Protein AF-A0A8J4U888-F1 (afdb_monomer)

Foldseek 3Di:
DDFDDDPNDTADPVRVVVVVVVVVCVVVVVPDFAKDDKDKDPFADDPPVVVVDPLPPDDPPPDDDDPRWGKIWIWITGPVDIDIDIDTPDPDRPVNVCVLPVLDLLVVLVVCLVVCQVTPDPPDDRQDPVNSVVDDDDNCNPDKDKDFDLFQWDADVVVRDIDGDFFVVGIDIPDDLVCSVVLRVQLCPCVVVLCVQSVPPPDVVSNVVSRVVSSVSSVVSSVVCVVPVSVVSGPD

Secondary structure (DSSP, 8-state):
--EEEETTEEEEHHHHHHHHHHHHHHHTTTT--PBPPPEEEEEE----GGGT--GGG----TTS------EEEEEEEBSS-EEEEEEES-TT-HHHHHHHHH--HHHHHHHHHHHHHHH--TTSPPPPHHHHHH----S-TT---EEE-S--EEEEGGGTEEEE--GGGTEEESS--S-HHHHHHHHHTTHHHHHHHHHT-SSHHHHHHHHHHHHHHHHHHHHHIIIIIHHHHHH-

Organism: Clarias magur (NCBI:txid1594786)

Sequence (236 aa):
MEGCWHNEHFFTRIGVFQEYLLSVLEQKKHKVDVPTPEIRAHSLYFDLSAYGIDAVKEPRSSSQTSFKPGFHLKIYGTFRHRYMALACTSVDSKMLRFLRHTANSSIMKNIFHQSFNAYKTDIEPRVSELTLHSMQCSRRLFEIMLSHRRISAAYIEGDNVAVTVEGEAARMLNFDTGCGVNLGMRGLESLGQFIYKTATAQDQNDVFEALSAKIQHSRQVAETFRQTGLAASMFE

Solvent-accessible surface area (backbone atoms only — not comparable to full-atom values): 14449 Å² total; per-residue (Å²): 136,74,61,51,79,55,94,98,39,82,31,37,68,65,49,50,51,50,52,51,50,50,53,55,46,58,78,33,61,93,73,60,73,52,74,46,83,71,44,78,50,70,61,44,80,81,91,40,51,95,76,75,43,73,80,84,74,68,80,81,68,97,80,64,86,82,74,72,86,31,30,23,39,38,38,36,47,25,84,84,48,77,47,77,49,77,46,66,86,60,90,75,40,70,66,52,54,44,63,68,69,61,72,50,57,65,60,57,43,50,53,47,54,54,52,46,62,72,67,55,59,90,89,53,78,74,81,48,76,75,55,53,72,73,57,84,70,77,89,61,83,86,67,89,47,80,48,63,52,84,71,35,45,53,74,42,75,96,75,74,43,78,47,74,54,58,29,67,83,25,39,44,56,82,60,89,79,86,45,62,64,59,59,20,54,60,50,50,70,55,45,66,59,32,53,49,38,46,74,67,38,90,51,70,65,43,36,50,50,26,38,49,53,51,27,51,49,47,45,47,52,53,52,48,35,72,74,44,46,60,55,50,76,58,76,109

Mean predicted aligned error: 11.07 Å

Radius of gyration: 23.32 Å; Cα contacts (8 Å, |Δi|>4): 236; chains: 1; bounding box: 63×55×64 Å

Nearest PDB structures (foldseek):
  3j6n-assembly1_K  TM=5.925E-01  e=4.782E+00  Homo sapiens
  4ntq-assembly1_B  TM=3.087E-01  e=8.577E+00  Enterobacter cloacae subsp. cloacae ATCC 13047
  9eez-assembly1_A  TM=3.226E-01  e=8.577E+00  Homo sapiens
  3dep-assembly1_A  TM=1.735E-01  e=8.577E+00  Arabidopsis thaliana

pLDDT: mean 81.14, std 13.51, range [39.97, 97.94]

Structure (mmCIF, N/CA/C/O backbone):
data_AF-A0A8J4U888-F1
#
_entry.id   AF-A0A8J4U888-F1
#
loop_
_atom_site.group_PDB
_atom_site.id
_atom_site.type_symbol
_atom_site.label_atom_id
_atom_site.label_alt_id
_atom_site.label_comp_id
_atom_site.label_asym_id
_atom_site.label_entity_id
_atom_site.label_seq_id
_atom_site.pdbx_PDB_ins_code
_atom_site.Cartn_x
_atom_site.Cartn_y
_atom_site.Cartn_z
_atom_site.occupancy
_atom_site.B_iso_or_equiv
_atom_site.auth_seq_id
_atom_site.auth_comp_id
_atom_site.auth_asym_id
_atom_site.auth_atom_id
_atom_site.pdbx_PDB_model_num
ATOM 1 N N . MET A 1 1 ? -5.333 -27.235 18.587 1.00 50.94 1 MET A N 1
ATOM 2 C CA . MET A 1 1 ? -5.608 -26.398 17.399 1.00 50.94 1 MET A CA 1
ATOM 3 C C . MET A 1 1 ? -7.106 -26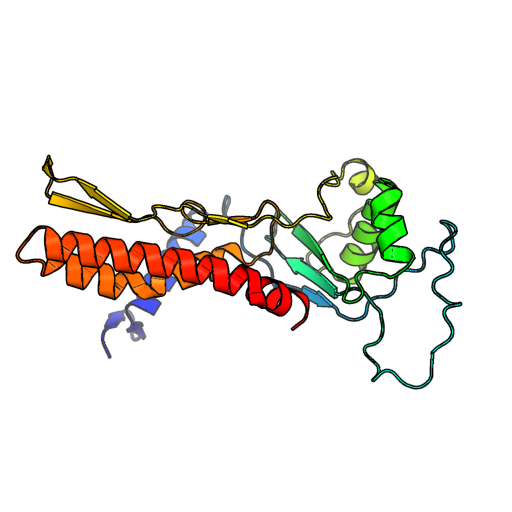.171 17.329 1.00 50.94 1 MET A C 1
ATOM 5 O O . MET A 1 1 ? -7.835 -27.147 17.432 1.00 50.94 1 MET A O 1
ATOM 9 N N . GLU A 1 2 ? -7.566 -24.924 17.219 1.00 66.38 2 GLU A N 1
ATOM 10 C CA . GLU A 1 2 ? -8.994 -24.618 17.040 1.00 66.38 2 GLU A CA 1
ATOM 11 C C . GLU A 1 2 ? -9.358 -24.668 15.549 1.00 66.38 2 GLU A C 1
ATOM 13 O O . GLU A 1 2 ? -8.720 -24.005 14.726 1.00 66.38 2 GLU A O 1
ATOM 18 N N . GLY A 1 3 ? -10.374 -25.453 15.198 1.00 76.88 3 GLY A N 1
ATOM 19 C CA . GLY A 1 3 ? -10.794 -25.658 13.815 1.00 76.88 3 GLY A CA 1
ATOM 20 C C . GLY A 1 3 ? -12.013 -26.569 13.701 1.00 76.88 3 GLY A C 1
ATOM 21 O O . GLY A 1 3 ? -12.487 -27.099 14.707 1.00 76.88 3 GLY A O 1
ATOM 22 N N . CYS A 1 4 ? -12.523 -26.743 12.485 1.00 80.88 4 CYS A N 1
ATOM 23 C CA . CYS A 1 4 ? -13.616 -27.660 12.173 1.00 80.88 4 CYS A CA 1
ATOM 24 C C . CYS A 1 4 ? -13.188 -28.680 11.112 1.00 80.88 4 CYS A C 1
ATOM 26 O O . CYS A 1 4 ? -12.335 -28.406 10.272 1.00 80.88 4 CYS A O 1
ATOM 28 N N . TRP A 1 5 ? -13.783 -29.869 11.164 1.00 86.81 5 TRP A N 1
ATOM 29 C CA . TRP A 1 5 ? -13.600 -30.897 10.144 1.00 86.81 5 TRP A CA 1
ATOM 30 C C . TRP A 1 5 ? -14.702 -30.789 9.092 1.00 86.81 5 TRP A C 1
ATOM 32 O O . TRP A 1 5 ? -15.880 -30.683 9.439 1.00 86.81 5 TRP A O 1
ATOM 42 N N . HIS A 1 6 ? -14.328 -30.840 7.817 1.00 81.12 6 HIS A N 1
ATOM 43 C CA . HIS A 1 6 ? -15.266 -30.931 6.702 1.00 81.12 6 HIS A CA 1
ATOM 44 C C . HIS A 1 6 ? -14.625 -31.713 5.548 1.00 81.12 6 HIS A C 1
ATOM 46 O O . HIS A 1 6 ? -13.470 -31.467 5.215 1.00 81.12 6 HIS A O 1
ATOM 52 N N . ASN A 1 7 ? -15.351 -32.664 4.949 1.00 82.19 7 ASN A N 1
ATOM 53 C CA . ASN A 1 7 ? -14.874 -33.505 3.839 1.00 82.19 7 ASN A CA 1
ATOM 54 C C . ASN A 1 7 ? -13.460 -34.083 4.050 1.00 82.19 7 ASN A C 1
ATOM 56 O O . ASN A 1 7 ? -12.604 -33.899 3.193 1.00 82.19 7 ASN A O 1
ATOM 60 N N . GLU A 1 8 ? -13.192 -34.735 5.187 1.00 87.06 8 GLU A N 1
ATOM 61 C CA . GLU A 1 8 ? -11.872 -35.318 5.525 1.00 87.06 8 GLU A CA 1
ATOM 62 C C . GLU A 1 8 ? -10.718 -34.301 5.699 1.00 87.06 8 GLU A C 1
ATOM 64 O O . GLU A 1 8 ? -9.567 -34.693 5.879 1.00 87.06 8 GLU A O 1
ATOM 69 N N . HIS A 1 9 ? -10.997 -32.992 5.703 1.00 74.75 9 HIS A N 1
ATOM 70 C CA . HIS A 1 9 ? -9.996 -31.942 5.915 1.00 74.75 9 HIS A CA 1
ATOM 71 C C . HIS A 1 9 ? -10.249 -31.196 7.233 1.00 74.75 9 HIS A C 1
ATOM 73 O O . HIS A 1 9 ? -11.392 -30.894 7.590 1.00 74.75 9 HIS A O 1
ATOM 79 N N . PHE A 1 10 ? -9.173 -30.874 7.957 1.00 76.56 10 PHE A N 1
ATOM 80 C CA . PHE A 1 10 ? -9.220 -30.038 9.157 1.00 76.56 10 PHE A CA 1
ATOM 81 C C . PHE A 1 10 ? -8.955 -28.575 8.793 1.00 76.56 10 PHE A C 1
ATOM 83 O O . PHE A 1 10 ? -7.839 -28.205 8.426 1.00 76.56 10 PHE A O 1
ATOM 90 N N . PHE A 1 11 ? -9.969 -27.728 8.933 1.00 73.38 11 PHE A N 1
ATOM 91 C CA . PHE A 1 11 ? -9.876 -26.301 8.664 1.00 73.38 11 PHE A CA 1
ATOM 92 C C . PHE A 1 11 ? -9.649 -25.530 9.957 1.00 73.38 11 PHE A C 1
ATOM 94 O O . PHE A 1 11 ? -10.457 -25.568 10.883 1.00 73.38 11 PHE A O 1
ATOM 101 N N . THR A 1 12 ? -8.566 -24.761 10.009 1.00 84.81 12 THR A N 1
ATOM 102 C CA . THR A 1 12 ? -8.402 -23.737 11.047 1.00 84.81 12 THR A CA 1
ATOM 103 C C . THR A 1 12 ? -9.366 -22.580 10.787 1.00 84.81 12 THR A C 1
ATOM 105 O O . THR A 1 12 ? -9.861 -22.416 9.672 1.00 84.81 12 THR A O 1
ATOM 108 N N . ARG A 1 13 ? -9.600 -21.709 11.778 1.00 75.25 13 ARG A N 1
ATOM 109 C CA . ARG A 1 13 ? -10.393 -20.479 11.560 1.00 75.25 13 ARG A CA 1
ATOM 110 C C . ARG A 1 13 ? -9.884 -19.644 10.371 1.00 75.25 13 ARG A C 1
ATOM 112 O O . ARG A 1 13 ? -10.690 -19.082 9.638 1.00 75.25 13 ARG A O 1
ATOM 119 N N . ILE A 1 14 ? -8.564 -19.608 10.156 1.00 73.88 14 ILE A N 1
ATOM 120 C CA . ILE A 1 14 ? -7.944 -18.966 8.984 1.00 73.88 14 ILE A CA 1
ATOM 121 C C . ILE A 1 14 ? -8.296 -19.713 7.696 1.00 73.88 14 ILE A C 1
ATOM 123 O O . ILE A 1 14 ? -8.681 -19.068 6.727 1.00 73.88 14 ILE A O 1
ATOM 127 N N . GLY A 1 15 ? -8.220 -21.047 7.695 1.00 71.81 15 GLY A N 1
ATOM 128 C CA . GLY A 1 15 ? -8.587 -21.866 6.538 1.00 71.81 15 GLY A CA 1
ATOM 129 C C . GLY A 1 15 ? -10.046 -21.671 6.123 1.00 71.81 15 GLY A C 1
ATOM 130 O O . GLY A 1 15 ? -10.319 -21.439 4.953 1.00 71.81 15 GLY A O 1
ATOM 131 N N . VAL A 1 16 ? -10.979 -21.648 7.083 1.00 76.75 16 VAL A N 1
ATOM 132 C CA . VAL A 1 16 ? -12.404 -21.377 6.806 1.00 76.75 16 VAL A CA 1
ATOM 133 C C . VAL A 1 16 ? -12.605 -19.980 6.211 1.00 76.75 16 VAL A C 1
ATOM 135 O O . VAL A 1 16 ? -13.370 -19.813 5.265 1.00 76.75 16 VAL A O 1
ATOM 138 N N . PHE A 1 17 ? -11.910 -18.966 6.735 1.00 74.06 17 PHE A N 1
ATOM 139 C CA . PHE A 1 17 ? -11.988 -17.605 6.202 1.00 74.06 17 PHE A CA 1
ATOM 140 C C . PHE A 1 17 ? -11.394 -17.494 4.790 1.00 74.06 17 PHE A C 1
ATOM 142 O O . PHE A 1 17 ? -11.961 -16.801 3.947 1.00 74.06 17 PHE A O 1
ATOM 149 N N . GLN A 1 18 ? -10.285 -18.191 4.517 1.00 72.19 18 GLN A N 1
ATOM 150 C CA . GLN A 1 18 ? -9.672 -18.260 3.189 1.00 72.19 18 GLN A CA 1
ATOM 151 C C . GLN A 1 18 ? -10.595 -18.945 2.179 1.00 72.19 18 GLN A C 1
ATOM 153 O O . GLN A 1 18 ? -10.832 -18.378 1.118 1.00 72.19 18 GLN A O 1
ATOM 158 N N . GLU A 1 19 ? -11.180 -20.092 2.524 1.00 75.38 19 GLU A N 1
ATOM 159 C CA . GLU A 1 19 ? -12.158 -20.795 1.680 1.00 75.38 19 GLU A CA 1
ATOM 160 C C . GLU A 1 19 ? -13.407 -19.950 1.424 1.00 75.38 19 GLU A C 1
ATOM 162 O O . GLU A 1 19 ? -13.879 -19.841 0.293 1.00 75.38 19 GLU A O 1
ATOM 167 N N . TYR A 1 20 ? -13.916 -19.266 2.451 1.00 76.44 20 TYR A N 1
ATOM 168 C CA . TYR A 1 20 ? -15.027 -18.337 2.281 1.00 76.44 20 TYR A CA 1
ATOM 169 C C . TYR A 1 20 ? -14.663 -17.196 1.320 1.00 76.44 20 TYR A C 1
ATOM 171 O O . TYR A 1 20 ? -15.414 -16.925 0.382 1.00 76.44 20 TYR A O 1
ATOM 179 N N . LEU A 1 21 ? -13.494 -16.569 1.489 1.00 71.12 21 LEU A N 1
ATOM 180 C CA . LEU A 1 21 ? -12.988 -15.552 0.564 1.00 71.12 21 LEU A CA 1
ATOM 181 C C . LEU A 1 21 ? -12.890 -16.094 -0.862 1.00 71.12 21 LEU A C 1
ATOM 183 O O . LEU A 1 21 ? -13.403 -15.454 -1.777 1.00 71.12 21 LEU A O 1
ATOM 187 N N . LEU A 1 22 ? -12.297 -17.273 -1.051 1.00 72.31 22 LEU A N 1
ATOM 188 C CA . LEU A 1 22 ? -12.193 -17.925 -2.356 1.00 72.31 22 LEU A CA 1
ATOM 189 C C . LEU A 1 22 ? -13.579 -18.160 -2.960 1.00 72.31 22 LEU A C 1
ATOM 191 O O . LEU A 1 22 ? -13.809 -17.739 -4.089 1.00 72.31 22 LEU A O 1
ATOM 195 N N . SER A 1 23 ? -14.536 -18.693 -2.199 1.00 76.19 23 SER A N 1
ATOM 196 C CA . SER A 1 23 ? -15.908 -18.924 -2.670 1.00 76.19 23 SER A CA 1
ATOM 197 C C . SER A 1 23 ? -16.617 -17.631 -3.100 1.00 76.19 23 SER A C 1
ATOM 199 O O . SER A 1 23 ? -17.288 -17.594 -4.133 1.00 76.19 23 SER A O 1
ATOM 201 N N . VAL A 1 24 ? -16.410 -16.527 -2.372 1.00 74.62 24 VAL A N 1
ATOM 202 C CA . VAL A 1 24 ? -16.944 -15.204 -2.729 1.00 74.62 24 VAL A CA 1
ATOM 203 C C . VAL A 1 24 ? -16.272 -14.667 -3.993 1.00 74.62 24 VAL A C 1
ATOM 205 O O . VAL A 1 24 ? -16.939 -14.061 -4.837 1.00 74.62 24 VAL A O 1
ATOM 208 N N . LEU A 1 25 ? -14.963 -14.875 -4.148 1.00 67.38 25 LEU A N 1
ATOM 209 C CA . LEU A 1 25 ? -14.225 -14.478 -5.349 1.00 67.38 25 LEU A CA 1
ATOM 210 C C . LEU A 1 25 ? -14.670 -15.306 -6.564 1.00 67.38 25 LEU A C 1
ATOM 212 O O . LEU A 1 25 ? -14.834 -14.746 -7.648 1.00 67.38 25 LEU A O 1
ATOM 216 N N . GLU A 1 26 ? -14.948 -16.599 -6.382 1.00 69.81 26 GLU A N 1
ATOM 217 C CA . GLU A 1 26 ? -15.480 -17.484 -7.419 1.00 69.81 26 GLU A CA 1
ATOM 218 C C . GLU A 1 26 ? -16.881 -17.080 -7.870 1.00 69.81 26 GLU A C 1
ATOM 220 O O . GLU A 1 26 ? -17.120 -16.947 -9.070 1.00 69.81 26 GLU A O 1
ATOM 225 N N . GLN A 1 27 ? -17.783 -16.787 -6.931 1.00 73.19 27 GLN A N 1
ATOM 226 C CA . GLN A 1 27 ? -19.116 -16.253 -7.238 1.00 73.19 27 GLN A CA 1
ATOM 227 C C . GLN A 1 27 ? -19.044 -14.914 -7.983 1.00 73.19 27 GLN A C 1
ATOM 229 O O . GLN A 1 27 ? -19.932 -14.573 -8.765 1.00 73.19 27 GLN A O 1
ATOM 234 N N . LYS A 1 28 ? -17.968 -14.149 -7.772 1.00 68.75 28 LYS A N 1
ATOM 235 C CA . LYS A 1 28 ? -17.732 -12.855 -8.415 1.00 68.75 28 LYS A CA 1
ATOM 236 C C . LYS A 1 28 ? -16.764 -12.924 -9.606 1.00 68.75 28 LYS A C 1
ATOM 238 O O . LYS A 1 28 ? -16.403 -11.856 -10.097 1.00 68.75 28 LYS A O 1
ATOM 243 N N . LYS A 1 29 ? -16.390 -14.107 -10.126 1.00 55.53 29 LYS A N 1
ATOM 244 C CA . LYS A 1 29 ? -15.344 -14.336 -11.162 1.00 55.53 29 LYS A CA 1
ATOM 245 C C . LYS A 1 29 ? -15.357 -13.386 -12.375 1.00 55.53 29 LYS A C 1
ATOM 247 O O . LYS A 1 29 ? -14.306 -13.134 -12.948 1.00 55.53 29 LYS A O 1
ATOM 252 N N . HIS A 1 30 ? -16.495 -12.796 -12.748 1.00 53.50 30 HIS A N 1
ATOM 253 C CA . HIS A 1 30 ? -16.567 -11.805 -13.836 1.00 53.50 30 HIS A CA 1
ATOM 254 C C . HIS A 1 30 ? -16.247 -10.351 -13.434 1.00 53.50 30 HIS A C 1
ATOM 256 O O . HIS A 1 30 ? -16.055 -9.495 -14.298 1.00 53.50 30 HIS A O 1
ATOM 262 N N . LYS A 1 31 ? -16.178 -10.034 -12.140 1.00 54.91 31 LYS A N 1
ATOM 263 C CA . LYS A 1 31 ? -15.974 -8.672 -11.616 1.00 54.91 31 LYS A CA 1
ATOM 264 C C . LYS A 1 31 ? -14.728 -8.513 -10.750 1.00 54.91 31 LYS A C 1
ATOM 266 O O . LYS A 1 31 ? -14.333 -7.373 -10.537 1.00 54.91 31 LYS A O 1
ATOM 271 N N . VAL A 1 32 ? -14.115 -9.597 -10.278 1.00 60.78 32 VAL A N 1
ATOM 272 C CA . VAL A 1 32 ? -12.975 -9.520 -9.357 1.00 60.78 32 VAL A CA 1
ATOM 273 C C . VAL A 1 32 ? -11.689 -9.224 -10.111 1.00 60.78 32 VAL A C 1
ATOM 275 O O . VAL A 1 32 ? -11.269 -9.980 -10.984 1.00 60.78 32 VAL A O 1
ATOM 278 N N . ASP A 1 33 ? -11.036 -8.144 -9.712 1.00 68.50 33 ASP A N 1
ATOM 279 C CA . ASP A 1 33 ? -9.665 -7.861 -10.091 1.00 68.50 33 ASP A CA 1
ATOM 280 C C . ASP A 1 33 ? -8.732 -8.779 -9.293 1.00 68.50 33 ASP A C 1
ATOM 282 O O . ASP A 1 33 ? -8.398 -8.510 -8.140 1.00 68.50 33 ASP A O 1
ATOM 286 N N . VAL A 1 34 ? -8.358 -9.913 -9.890 1.00 71.25 34 VAL A N 1
ATOM 287 C CA . VAL A 1 34 ? -7.448 -10.878 -9.259 1.00 71.25 34 VAL A CA 1
ATOM 288 C C . VAL A 1 34 ? -6.030 -10.295 -9.258 1.00 71.25 34 VAL A C 1
ATOM 290 O O . VAL A 1 34 ? -5.553 -9.894 -10.329 1.00 71.25 34 VAL A O 1
ATOM 293 N N . PRO A 1 35 ? -5.354 -10.230 -8.093 1.00 78.50 35 PRO A N 1
ATOM 294 C CA . PRO A 1 35 ? -3.969 -9.793 -8.011 1.00 78.50 35 PRO A CA 1
ATOM 295 C C . PRO A 1 35 ? -3.054 -10.651 -8.882 1.00 78.50 35 PRO A C 1
ATOM 297 O O . PRO A 1 35 ? -3.201 -11.867 -8.977 1.00 78.50 35 PRO A O 1
ATOM 300 N N . THR A 1 36 ? -2.086 -9.997 -9.503 1.00 80.88 36 THR A N 1
ATOM 301 C CA . THR A 1 36 ? -1.042 -10.639 -10.306 1.00 80.88 36 THR A CA 1
ATOM 302 C C . THR A 1 36 ? 0.236 -10.754 -9.483 1.00 80.88 36 THR A C 1
ATOM 304 O O . THR A 1 36 ? 0.447 -9.921 -8.596 1.00 80.88 36 THR A O 1
ATOM 307 N N . PRO A 1 37 ? 1.104 -11.746 -9.761 1.00 83.75 37 PRO A N 1
ATOM 308 C CA . PRO A 1 37 ? 2.416 -11.810 -9.139 1.00 83.75 37 PRO A CA 1
ATOM 309 C C . PRO A 1 37 ? 3.159 -10.482 -9.290 1.00 83.75 37 PRO A C 1
ATOM 311 O O . PRO A 1 37 ? 3.201 -9.874 -10.367 1.00 83.75 37 PRO A O 1
ATOM 314 N N . GLU A 1 38 ? 3.710 -10.024 -8.174 1.00 88.50 38 GLU A N 1
ATOM 315 C CA . GLU A 1 38 ? 4.549 -8.839 -8.133 1.00 88.50 38 GLU A CA 1
ATOM 316 C C . GLU A 1 38 ? 5.900 -9.136 -8.788 1.00 88.50 38 GLU A C 1
ATOM 318 O O . GLU A 1 38 ? 6.481 -10.201 -8.583 1.00 88.50 38 GLU A O 1
ATOM 323 N N . ILE A 1 39 ? 6.403 -8.183 -9.570 1.00 90.00 39 ILE A N 1
ATOM 324 C CA . ILE A 1 39 ? 7.682 -8.294 -10.271 1.00 90.00 39 ILE A CA 1
ATOM 325 C C . ILE A 1 39 ? 8.597 -7.187 -9.773 1.00 90.00 39 ILE A C 1
ATOM 327 O O . ILE A 1 39 ? 8.231 -6.009 -9.811 1.00 90.00 39 ILE A O 1
ATOM 331 N N . ARG A 1 40 ? 9.796 -7.565 -9.326 1.00 90.56 40 ARG A N 1
ATOM 332 C CA . ARG A 1 40 ? 10.843 -6.636 -8.899 1.00 90.56 40 ARG A CA 1
ATOM 333 C C . ARG A 1 40 ? 12.068 -6.785 -9.782 1.00 90.56 40 ARG A C 1
ATOM 335 O O . ARG A 1 40 ? 12.488 -7.898 -10.088 1.00 90.56 40 ARG A O 1
ATOM 342 N N . ALA A 1 41 ? 12.645 -5.657 -10.167 1.00 89.62 41 ALA A N 1
ATOM 343 C CA . ALA A 1 41 ? 13.941 -5.614 -10.824 1.00 89.62 41 ALA A CA 1
ATOM 344 C C . ALA A 1 41 ? 14.777 -4.487 -10.219 1.00 89.62 41 ALA A C 1
ATOM 346 O O . ALA A 1 41 ? 14.277 -3.392 -9.962 1.00 89.62 41 ALA A O 1
ATOM 347 N N . HIS A 1 42 ? 16.057 -4.748 -9.983 1.00 88.00 42 HIS A N 1
ATOM 348 C CA . HIS A 1 42 ? 16.944 -3.822 -9.287 1.00 88.00 42 HIS A CA 1
ATOM 349 C C . HIS A 1 42 ? 18.129 -3.435 -10.162 1.00 88.00 42 HIS A C 1
ATOM 351 O O . HIS A 1 42 ? 18.495 -4.152 -11.093 1.00 88.00 42 HIS A O 1
ATOM 357 N N . SER A 1 43 ? 18.726 -2.284 -9.850 1.00 82.50 43 SER A N 1
ATOM 358 C CA . SER A 1 43 ? 19.887 -1.750 -10.569 1.00 82.50 43 SER A CA 1
ATOM 359 C C . SER A 1 43 ? 19.652 -1.570 -12.079 1.00 82.50 43 SER A C 1
ATOM 361 O O . SER A 1 43 ? 20.566 -1.773 -12.879 1.00 82.50 43 SER A O 1
ATOM 363 N N . LEU A 1 44 ? 18.441 -1.163 -12.475 1.00 83.56 44 LEU A N 1
ATOM 364 C CA . LEU A 1 44 ? 18.120 -0.853 -13.868 1.00 83.56 44 LEU A CA 1
ATOM 365 C C . LEU A 1 44 ? 18.800 0.437 -14.320 1.00 83.56 44 LEU A C 1
ATOM 367 O O . LEU A 1 44 ? 18.838 1.424 -13.584 1.00 83.56 44 LEU A O 1
ATOM 371 N N . TYR A 1 45 ? 19.277 0.445 -15.561 1.00 80.19 45 TYR A N 1
ATOM 372 C CA . TYR A 1 45 ? 19.890 1.611 -16.181 1.00 80.19 45 TYR A CA 1
ATOM 373 C C . TYR A 1 45 ? 19.082 2.023 -17.409 1.00 80.19 45 TYR A C 1
ATOM 375 O O . TYR A 1 45 ? 18.822 1.196 -18.282 1.00 80.19 45 TYR A O 1
ATOM 383 N N . PHE A 1 46 ? 18.686 3.294 -17.475 1.00 77.62 46 PHE A N 1
ATOM 384 C CA . PHE A 1 46 ? 18.010 3.853 -18.643 1.00 77.62 46 PHE A CA 1
ATOM 385 C C . PHE A 1 46 ? 18.985 4.751 -19.393 1.00 77.62 46 PHE A C 1
ATOM 387 O O . PHE A 1 46 ? 19.474 5.736 -18.839 1.00 77.62 46 PHE A O 1
ATOM 394 N N . ASP A 1 47 ? 19.259 4.411 -20.651 1.00 76.88 47 ASP A N 1
ATOM 395 C CA . ASP A 1 47 ? 20.000 5.295 -21.541 1.00 76.88 47 ASP A CA 1
ATOM 396 C C . ASP A 1 47 ? 19.089 6.448 -21.977 1.00 76.88 47 ASP A C 1
ATOM 398 O O . ASP A 1 47 ? 18.097 6.259 -22.681 1.00 76.88 47 ASP A O 1
ATOM 402 N N . LEU A 1 48 ? 19.418 7.647 -21.503 1.00 75.69 48 LEU A N 1
ATOM 403 C CA . LEU A 1 48 ? 18.714 8.888 -21.810 1.00 75.69 48 LEU A CA 1
ATOM 404 C C . LEU A 1 48 ? 19.626 9.875 -22.558 1.00 75.69 48 LEU A C 1
ATOM 406 O O . LEU A 1 48 ? 19.337 11.074 -22.595 1.00 75.69 48 LEU A O 1
ATOM 410 N N . SER A 1 49 ? 20.711 9.389 -23.170 1.00 78.94 49 SER A N 1
ATOM 411 C CA . SER A 1 49 ? 21.643 10.199 -23.970 1.00 78.94 49 SER A CA 1
ATOM 412 C C . SER A 1 49 ? 20.936 10.934 -25.114 1.00 78.94 49 SER A C 1
ATOM 414 O O . SER A 1 49 ? 21.218 12.105 -25.363 1.00 78.94 49 SER A O 1
ATOM 416 N N . ALA A 1 50 ? 19.915 10.313 -25.716 1.00 75.44 50 ALA A N 1
ATOM 417 C CA . ALA A 1 50 ? 19.044 10.929 -26.722 1.00 75.44 50 ALA A CA 1
ATOM 418 C C . ALA A 1 50 ? 18.285 12.177 -26.218 1.00 75.44 50 ALA A C 1
ATOM 420 O O . ALA A 1 50 ? 17.804 12.976 -27.019 1.00 75.44 50 ALA A O 1
ATOM 421 N N . TYR A 1 51 ? 18.191 12.364 -24.899 1.00 74.31 51 TYR A N 1
ATOM 422 C CA . TYR A 1 51 ? 17.592 13.533 -24.248 1.00 74.31 51 TYR A CA 1
ATOM 423 C C . TYR A 1 51 ? 18.644 14.499 -23.676 1.00 74.31 51 TYR A C 1
ATOM 425 O O . TYR A 1 51 ? 18.300 15.393 -22.902 1.00 74.31 51 TYR A O 1
ATOM 433 N N . GLY A 1 52 ? 19.921 14.323 -24.034 1.00 72.12 52 GLY A N 1
ATOM 434 C CA . GLY A 1 52 ? 21.038 15.144 -23.563 1.00 72.12 52 GLY A CA 1
ATOM 435 C C . GLY A 1 52 ? 21.561 14.768 -22.173 1.00 72.12 52 GLY A C 1
ATOM 436 O O . GLY A 1 52 ? 22.275 15.562 -21.561 1.00 72.12 52 GLY A O 1
ATOM 437 N N . ILE A 1 53 ? 21.213 13.583 -21.651 1.00 71.31 53 ILE A N 1
ATOM 438 C CA . ILE A 1 53 ? 21.685 13.099 -20.347 1.00 71.31 53 ILE A CA 1
ATOM 439 C C . ILE A 1 53 ? 22.799 12.062 -20.541 1.00 71.31 53 ILE A C 1
ATOM 441 O O . ILE A 1 53 ? 22.545 10.865 -20.660 1.00 71.31 53 ILE A O 1
ATOM 445 N N . ASP A 1 54 ? 24.051 12.513 -20.493 1.00 64.56 54 ASP A N 1
ATOM 446 C CA . ASP A 1 54 ? 25.225 11.631 -20.489 1.00 64.56 54 ASP A CA 1
ATOM 447 C C . ASP A 1 54 ? 25.477 11.076 -19.073 1.00 64.56 54 ASP A C 1
ATOM 449 O O . ASP A 1 54 ? 26.284 11.607 -18.305 1.00 64.56 54 ASP A O 1
ATOM 453 N N . ALA A 1 55 ? 24.798 9.990 -18.702 1.00 56.34 55 ALA A N 1
ATOM 454 C CA . ALA A 1 55 ? 24.986 9.330 -17.402 1.00 56.34 55 ALA A CA 1
ATOM 455 C C . ALA A 1 55 ? 26.278 8.475 -17.315 1.00 56.34 55 ALA A C 1
ATOM 457 O O . ALA A 1 55 ? 26.636 7.990 -16.242 1.00 56.34 55 ALA A O 1
ATOM 458 N N . VAL A 1 56 ? 27.004 8.310 -18.429 1.00 51.84 56 VAL A N 1
ATOM 459 C CA . VAL A 1 56 ? 28.200 7.449 -18.554 1.00 51.84 56 VAL A CA 1
ATOM 460 C C . VAL A 1 56 ? 29.508 8.166 -18.153 1.00 51.84 56 VAL A C 1
ATOM 462 O O . VAL A 1 56 ? 30.537 7.520 -17.976 1.00 51.84 56 VAL A O 1
ATOM 465 N N . LYS A 1 57 ? 29.494 9.493 -17.952 1.00 49.12 57 LYS A N 1
ATOM 466 C CA . LYS A 1 57 ? 30.699 10.310 -17.676 1.00 49.12 57 LYS A CA 1
ATOM 467 C C . LYS A 1 57 ? 30.847 10.775 -16.219 1.00 49.12 57 LYS A C 1
ATOM 469 O O . LYS A 1 57 ? 31.503 11.787 -15.977 1.00 49.12 57 LYS A O 1
ATOM 474 N N . GLU A 1 58 ? 30.247 10.106 -15.236 1.00 50.28 58 GLU A N 1
ATOM 475 C CA . GLU A 1 58 ? 30.598 10.398 -13.837 1.00 50.28 58 GLU A CA 1
ATOM 476 C C . GLU A 1 58 ? 31.854 9.601 -13.441 1.00 50.28 58 GLU A C 1
ATOM 478 O O . GLU A 1 58 ? 31.839 8.367 -13.497 1.00 50.28 58 GLU A O 1
ATOM 483 N N . PRO A 1 59 ? 32.973 10.271 -13.092 1.00 42.81 59 PRO A N 1
ATOM 484 C CA . PRO A 1 59 ? 34.186 9.578 -12.692 1.00 42.81 59 PRO A CA 1
ATOM 485 C C . PRO A 1 59 ? 33.912 8.847 -11.380 1.00 42.81 59 PRO A C 1
ATOM 487 O O . PRO A 1 59 ? 33.518 9.452 -10.384 1.00 42.81 59 PRO A O 1
ATOM 490 N N . ARG A 1 60 ? 34.126 7.529 -11.386 1.00 48.78 60 ARG A N 1
ATOM 491 C CA . ARG A 1 60 ? 34.124 6.704 -10.177 1.00 48.78 60 ARG A CA 1
ATOM 492 C C . ARG A 1 60 ? 35.213 7.234 -9.244 1.00 48.78 60 ARG A C 1
ATOM 494 O O . ARG A 1 60 ? 36.390 6.959 -9.468 1.00 48.78 60 ARG A O 1
ATOM 501 N N . SER A 1 61 ? 34.844 7.998 -8.220 1.00 42.97 61 SER A N 1
ATOM 502 C CA . SER A 1 61 ? 35.751 8.242 -7.104 1.00 42.97 61 SER A CA 1
ATOM 503 C C . SER A 1 61 ? 35.949 6.914 -6.371 1.00 42.97 61 SER A C 1
ATOM 505 O O . SER A 1 61 ? 35.008 6.186 -6.057 1.00 42.97 61 SER A O 1
ATOM 507 N N . SER A 1 62 ? 37.207 6.547 -6.180 1.00 44.75 62 SER A N 1
ATOM 508 C CA . SER A 1 62 ? 37.686 5.223 -5.781 1.00 44.75 62 SER A CA 1
ATOM 509 C C . SER A 1 62 ? 37.476 4.878 -4.297 1.00 44.75 62 SER A C 1
ATOM 511 O O . SER A 1 62 ? 38.238 4.090 -3.744 1.00 44.75 62 SER A O 1
ATOM 513 N N . SER A 1 63 ? 36.466 5.442 -3.628 1.00 45.88 63 SER A N 1
ATOM 514 C CA . SER A 1 63 ? 36.299 5.287 -2.173 1.00 45.88 63 SER A CA 1
ATOM 515 C C . SER A 1 63 ? 34.869 5.073 -1.668 1.00 45.88 63 SER A C 1
ATOM 517 O O . SER A 1 63 ? 34.663 5.070 -0.457 1.00 45.88 63 SER A O 1
ATOM 519 N N . GLN A 1 64 ? 33.882 4.831 -2.535 1.00 47.44 64 GLN A N 1
ATOM 520 C CA . GLN A 1 64 ? 32.534 4.456 -2.088 1.00 47.44 64 GLN A CA 1
ATOM 521 C C . GLN A 1 64 ? 32.242 2.986 -2.396 1.00 47.44 64 GLN A C 1
ATOM 523 O O . GLN A 1 64 ? 32.272 2.549 -3.547 1.00 47.44 64 GLN A O 1
ATOM 528 N N . THR A 1 65 ? 31.972 2.223 -1.336 1.00 39.97 65 THR A N 1
ATOM 529 C CA . THR A 1 65 ? 31.427 0.864 -1.377 1.00 39.97 65 THR A CA 1
ATOM 530 C C . THR A 1 65 ? 30.266 0.803 -2.371 1.00 39.97 65 THR A C 1
ATOM 532 O O . THR A 1 65 ? 29.310 1.574 -2.313 1.00 39.97 65 THR A O 1
ATOM 535 N N . SER A 1 66 ? 30.411 -0.076 -3.358 1.00 45.12 66 SER A N 1
ATOM 536 C CA . SER A 1 66 ? 29.726 -0.025 -4.646 1.00 45.12 66 SER A CA 1
ATOM 537 C C . SER A 1 66 ? 28.246 -0.415 -4.579 1.00 45.12 66 SER A C 1
ATOM 539 O O . SER A 1 66 ? 27.874 -1.518 -4.982 1.00 45.12 66 SER A O 1
ATOM 541 N N . PHE A 1 67 ? 27.371 0.495 -4.158 1.00 49.53 67 PHE A N 1
ATOM 542 C CA . PHE A 1 67 ? 25.986 0.449 -4.623 1.00 49.53 67 PHE A CA 1
ATOM 543 C C . PHE A 1 67 ? 25.985 0.907 -6.081 1.00 49.53 67 PHE A C 1
ATOM 545 O O . PHE A 1 67 ? 26.218 2.080 -6.370 1.00 49.53 67 PHE A O 1
ATOM 552 N N . LYS A 1 68 ? 25.796 -0.024 -7.026 1.00 52.81 68 LYS A N 1
ATOM 553 C CA . LYS A 1 68 ? 25.657 0.329 -8.446 1.00 52.81 68 LYS A CA 1
ATOM 554 C C . LYS A 1 68 ? 24.476 1.305 -8.580 1.00 52.81 68 LYS A C 1
ATOM 556 O O . LYS A 1 68 ? 23.358 0.913 -8.242 1.00 52.81 68 LYS A O 1
ATOM 561 N N . PRO A 1 69 ? 24.689 2.547 -9.050 1.00 59.69 69 PRO A N 1
ATOM 562 C CA . PRO A 1 69 ? 23.595 3.487 -9.232 1.00 59.69 69 PRO A CA 1
ATOM 563 C C . PRO A 1 69 ? 22.652 2.939 -10.305 1.00 59.69 69 PRO A C 1
ATOM 565 O O . PRO A 1 69 ? 23.080 2.575 -11.399 1.00 59.69 69 PRO A O 1
ATOM 568 N N . GLY A 1 70 ? 21.370 2.853 -9.972 1.00 73.50 70 GLY A N 1
ATOM 569 C CA . GLY A 1 70 ? 20.339 2.344 -10.862 1.00 73.50 70 GLY A CA 1
ATOM 570 C C . GLY A 1 70 ? 18.957 2.518 -10.252 1.00 73.50 70 GLY A C 1
ATOM 571 O O . GLY A 1 70 ? 18.811 2.934 -9.099 1.00 73.50 70 GLY A O 1
ATOM 572 N N . PHE A 1 71 ? 17.936 2.228 -11.044 1.00 82.94 71 PHE A N 1
ATOM 573 C CA . PHE A 1 71 ? 16.562 2.248 -10.581 1.00 82.94 71 PHE A CA 1
ATOM 574 C C . PHE A 1 71 ? 16.126 0.888 -10.052 1.00 82.94 71 PHE A C 1
ATOM 576 O O . PHE A 1 71 ? 16.554 -0.163 -10.529 1.00 82.94 71 PHE A O 1
ATOM 583 N N . HIS A 1 72 ? 15.229 0.941 -9.080 1.00 86.94 72 HIS A N 1
ATOM 584 C CA . HIS A 1 72 ? 14.477 -0.189 -8.574 1.00 86.94 72 HIS A CA 1
ATOM 585 C C . HIS A 1 72 ? 13.071 -0.086 -9.154 1.00 86.94 72 HIS A C 1
ATOM 587 O O . HIS A 1 72 ? 12.397 0.935 -9.008 1.00 86.94 72 HIS A O 1
ATOM 593 N N . LEU A 1 73 ? 12.671 -1.128 -9.863 1.00 88.62 73 LEU A N 1
ATOM 594 C CA . LEU A 1 73 ? 11.391 -1.265 -10.527 1.00 88.62 73 LEU A CA 1
ATOM 595 C C . LEU A 1 73 ? 10.529 -2.241 -9.741 1.00 88.62 73 LEU A C 1
ATOM 597 O O . LEU A 1 73 ? 10.981 -3.327 -9.378 1.00 88.62 73 LEU A O 1
ATOM 601 N N . LYS A 1 74 ? 9.269 -1.866 -9.564 1.00 89.44 74 LYS A N 1
ATOM 602 C CA . LYS A 1 74 ? 8.217 -2.718 -9.029 1.00 89.44 74 LYS A CA 1
ATOM 603 C C . LYS A 1 74 ? 7.022 -2.668 -9.976 1.00 89.44 74 LYS A C 1
ATOM 605 O O . LYS A 1 74 ? 6.509 -1.580 -10.233 1.00 89.44 74 LYS A O 1
ATOM 610 N N . ILE A 1 75 ? 6.573 -3.817 -10.477 1.00 88.69 75 ILE A N 1
ATOM 611 C CA . ILE A 1 75 ? 5.328 -3.955 -11.244 1.00 88.69 75 ILE A CA 1
ATOM 612 C C . ILE A 1 75 ? 4.354 -4.800 -10.428 1.00 88.69 75 ILE A C 1
ATOM 614 O O . ILE A 1 75 ? 4.687 -5.906 -10.005 1.00 88.69 75 ILE A O 1
ATOM 618 N N . TYR A 1 76 ? 3.157 -4.277 -10.194 1.00 87.12 76 TYR A N 1
ATOM 619 C CA . TYR A 1 76 ? 2.148 -4.914 -9.351 1.00 87.12 76 TYR A CA 1
ATOM 620 C C . TYR A 1 76 ? 0.736 -4.524 -9.805 1.00 87.12 76 TYR A C 1
ATOM 622 O O . TYR A 1 76 ? 0.558 -3.730 -10.731 1.00 87.12 76 TYR A O 1
ATOM 630 N N . GLY A 1 77 ? -0.278 -5.107 -9.168 1.00 85.31 77 GLY A N 1
ATOM 631 C CA . GLY A 1 77 ? -1.682 -4.837 -9.457 1.00 85.31 77 GLY A CA 1
ATOM 632 C C . GLY A 1 77 ? -2.434 -6.109 -9.817 1.00 85.31 77 GLY A C 1
ATOM 633 O O . GLY A 1 77 ? -2.181 -7.175 -9.256 1.00 85.31 77 GLY A O 1
ATOM 634 N N . THR A 1 78 ? -3.364 -6.006 -10.753 1.00 82.44 78 THR A N 1
ATOM 635 C CA . THR A 1 78 ? -4.334 -7.047 -11.105 1.00 82.44 78 THR A CA 1
ATOM 636 C C . THR A 1 78 ? -4.290 -7.334 -12.605 1.00 82.44 78 THR A C 1
ATOM 638 O O . THR A 1 78 ? -3.596 -6.647 -13.354 1.00 82.44 78 THR A O 1
ATOM 641 N N . PHE A 1 79 ? -5.056 -8.322 -13.078 1.00 73.81 79 PHE A N 1
ATOM 642 C CA . PHE A 1 79 ? -5.177 -8.577 -14.523 1.00 73.81 79 PHE A CA 1
ATOM 643 C C . PHE A 1 79 ? -5.748 -7.397 -15.320 1.00 73.81 79 PHE A C 1
ATOM 645 O O . PHE A 1 79 ? -5.526 -7.317 -16.525 1.00 73.81 79 PHE A O 1
ATOM 652 N N . ARG A 1 80 ? -6.496 -6.494 -14.672 1.00 75.94 80 ARG A N 1
ATOM 653 C CA . ARG A 1 80 ? -7.081 -5.313 -15.327 1.00 75.94 80 ARG A CA 1
ATOM 654 C C . ARG A 1 80 ? -6.230 -4.063 -15.171 1.00 75.94 80 ARG A C 1
ATOM 656 O O . ARG A 1 80 ? -6.174 -3.246 -16.087 1.00 75.94 80 ARG A O 1
ATOM 663 N N . HIS A 1 81 ? -5.588 -3.905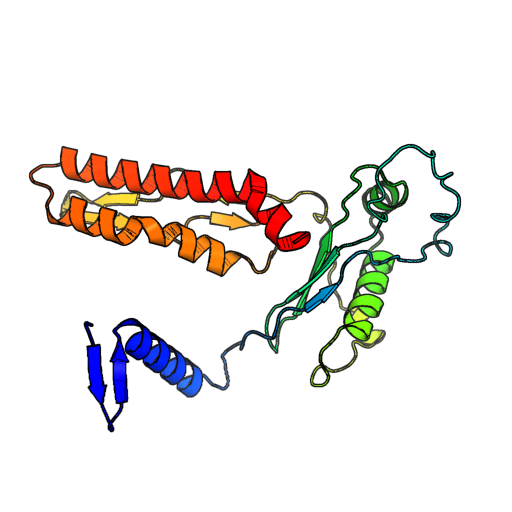 -14.017 1.00 79.75 81 HIS A N 1
ATOM 664 C CA . HIS A 1 81 ? -4.879 -2.687 -13.653 1.00 79.75 81 HIS A CA 1
ATOM 665 C C . HIS A 1 81 ? -3.447 -3.010 -13.254 1.00 79.75 81 HIS A C 1
ATOM 667 O O . HIS A 1 81 ? -3.210 -3.626 -12.217 1.00 79.75 81 HIS A O 1
ATOM 673 N N . ARG A 1 82 ? -2.488 -2.572 -14.075 1.00 81.62 82 ARG A N 1
ATOM 674 C CA . ARG A 1 82 ? -1.060 -2.738 -13.805 1.00 81.62 82 ARG A CA 1
ATOM 675 C C . ARG A 1 82 ? -0.432 -1.407 -13.456 1.00 81.62 82 ARG A C 1
ATOM 677 O O . ARG A 1 82 ? -0.569 -0.419 -14.177 1.00 81.62 82 ARG A O 1
ATOM 684 N N . TYR A 1 83 ? 0.266 -1.419 -12.336 1.00 82.62 83 TYR A N 1
ATOM 685 C CA . TYR A 1 83 ? 0.960 -0.283 -11.775 1.00 82.62 83 TYR A CA 1
ATOM 686 C C . TYR A 1 83 ? 2.453 -0.542 -11.834 1.00 82.62 83 TYR A C 1
ATOM 688 O O . TYR A 1 83 ? 2.922 -1.672 -11.692 1.00 82.62 83 TYR A O 1
ATOM 696 N N . MET A 1 84 ? 3.199 0.534 -12.038 1.00 83.94 84 MET A N 1
ATOM 697 C CA . MET A 1 84 ? 4.648 0.513 -12.054 1.00 83.94 84 MET A CA 1
ATOM 698 C C . MET A 1 84 ? 5.152 1.595 -11.111 1.00 83.94 84 MET A C 1
ATOM 700 O O . MET A 1 84 ? 4.793 2.764 -11.260 1.00 83.94 84 MET A O 1
ATOM 704 N N . ALA A 1 85 ? 6.000 1.209 -10.168 1.00 83.56 85 ALA A N 1
ATOM 705 C CA . ALA A 1 85 ? 6.744 2.132 -9.331 1.00 83.56 85 ALA A CA 1
ATOM 706 C C . ALA A 1 85 ? 8.229 2.050 -9.687 1.00 83.56 85 ALA A C 1
ATOM 708 O O . ALA A 1 85 ? 8.781 0.967 -9.882 1.00 83.56 85 ALA A O 1
ATOM 709 N N . LEU A 1 86 ? 8.862 3.217 -9.769 1.00 81.88 86 LEU A N 1
ATOM 710 C CA . LEU A 1 86 ? 10.278 3.357 -10.063 1.00 81.88 86 LEU A CA 1
ATOM 711 C C . LEU A 1 86 ? 10.922 4.194 -8.957 1.00 81.88 86 LEU A C 1
ATOM 713 O O . LEU A 1 86 ? 10.499 5.323 -8.712 1.00 81.88 86 LEU A O 1
ATOM 717 N N . ALA A 1 87 ? 11.937 3.649 -8.297 1.00 81.69 87 ALA A N 1
ATOM 718 C CA . ALA A 1 87 ? 12.673 4.313 -7.227 1.00 81.69 87 ALA A CA 1
ATOM 719 C C . ALA A 1 87 ? 14.164 4.403 -7.563 1.00 81.69 87 ALA A C 1
ATOM 721 O O . ALA A 1 87 ? 14.703 3.559 -8.274 1.00 81.69 87 ALA A O 1
ATOM 722 N N . CYS A 1 88 ? 14.846 5.423 -7.045 1.00 77.12 88 CYS A N 1
ATOM 723 C CA . CYS A 1 88 ? 16.291 5.589 -7.180 1.00 77.12 88 CYS A CA 1
ATOM 724 C C . CYS A 1 88 ? 16.912 5.743 -5.791 1.00 77.12 88 CYS A C 1
ATOM 726 O O . CYS A 1 88 ? 16.329 6.386 -4.920 1.00 77.12 88 CYS A O 1
ATOM 728 N N . THR A 1 89 ? 18.095 5.166 -5.599 1.00 68.25 89 THR A N 1
ATOM 729 C CA . THR A 1 89 ? 18.844 5.213 -4.334 1.00 68.25 89 THR A CA 1
ATOM 730 C C . THR A 1 89 ? 19.630 6.513 -4.154 1.00 68.25 89 THR A C 1
ATOM 732 O O . THR A 1 89 ? 19.893 6.914 -3.024 1.00 68.25 89 THR A O 1
ATOM 735 N N . SER A 1 90 ? 19.977 7.204 -5.247 1.00 67.56 90 SER A N 1
ATOM 736 C CA . SER A 1 90 ? 20.703 8.478 -5.209 1.00 67.56 90 SER A CA 1
ATOM 737 C C . SER A 1 90 ? 19.765 9.651 -5.477 1.00 67.56 90 SER A C 1
ATOM 739 O O . SER A 1 90 ? 19.329 9.889 -6.608 1.00 67.56 90 SER A O 1
ATOM 741 N N . VAL A 1 91 ? 19.490 10.415 -4.417 1.00 60.41 91 VAL A N 1
ATOM 742 C CA . VAL A 1 91 ? 18.635 11.615 -4.435 1.00 60.41 91 VAL A CA 1
ATOM 743 C C . VAL A 1 91 ? 19.216 12.729 -5.328 1.00 60.41 91 VAL A C 1
ATOM 745 O O . VAL A 1 91 ? 18.486 13.633 -5.730 1.00 60.41 91 VAL A O 1
ATOM 748 N N . ASP A 1 92 ? 20.500 12.638 -5.692 1.00 56.88 92 ASP A N 1
ATOM 749 C CA . ASP A 1 92 ? 21.263 13.715 -6.334 1.00 56.88 92 ASP A CA 1
ATOM 750 C C . ASP A 1 92 ? 21.888 13.360 -7.693 1.00 56.88 92 ASP A C 1
ATOM 752 O O . ASP A 1 92 ? 22.738 14.095 -8.207 1.00 56.88 92 ASP A O 1
ATOM 756 N N . SER A 1 93 ? 21.436 12.279 -8.336 1.00 67.12 93 SER A N 1
ATOM 757 C CA . SER A 1 93 ? 21.863 12.010 -9.712 1.00 67.12 93 SER A CA 1
ATOM 758 C C . SER A 1 93 ? 21.371 13.116 -10.658 1.00 67.12 93 SER A C 1
ATOM 760 O O . SER A 1 93 ? 20.220 13.562 -10.586 1.00 67.12 93 SER A O 1
ATOM 762 N N . LYS A 1 94 ? 22.229 13.557 -11.591 1.00 71.94 94 LYS A N 1
ATOM 763 C CA . LYS A 1 94 ? 21.851 14.510 -12.660 1.00 71.94 94 LYS A CA 1
ATOM 764 C C . LYS A 1 94 ? 20.575 14.072 -13.383 1.00 71.94 94 LYS A C 1
ATOM 766 O O . LYS A 1 94 ? 19.728 14.895 -13.710 1.00 71.94 94 LYS A O 1
ATOM 771 N N . MET A 1 95 ? 20.424 12.762 -13.549 1.00 73.12 95 MET A N 1
ATOM 772 C CA . MET A 1 95 ? 19.249 12.108 -14.104 1.00 73.12 95 MET A CA 1
ATOM 773 C C . MET A 1 95 ? 17.977 12.342 -13.275 1.00 73.12 95 MET A C 1
ATOM 775 O O . MET A 1 95 ? 16.954 12.700 -13.848 1.00 73.12 95 MET A O 1
ATOM 779 N N . LEU A 1 96 ? 18.013 12.201 -11.944 1.00 72.69 96 LEU A N 1
ATOM 780 C CA . LEU A 1 96 ? 16.845 12.470 -11.096 1.00 72.69 96 LEU A CA 1
ATOM 781 C C . LEU A 1 96 ? 16.456 13.953 -11.139 1.00 72.69 96 LEU A C 1
ATOM 783 O O . LEU A 1 96 ? 15.272 14.271 -11.240 1.00 72.69 96 LEU A O 1
ATOM 787 N N . ARG A 1 97 ? 17.440 14.862 -11.107 1.00 74.50 97 ARG A N 1
ATOM 788 C CA . ARG A 1 97 ? 17.185 16.305 -11.257 1.00 74.50 97 ARG A CA 1
ATOM 789 C C . ARG A 1 97 ? 16.553 16.607 -12.613 1.00 74.50 97 ARG A C 1
ATOM 791 O O . ARG A 1 97 ? 15.560 17.323 -12.674 1.00 74.50 97 ARG A O 1
ATOM 798 N N . PHE A 1 98 ? 17.061 16.003 -13.683 1.00 76.12 98 PHE A N 1
ATOM 799 C CA . PHE A 1 98 ? 16.459 16.129 -15.004 1.00 76.12 98 PHE A CA 1
ATOM 800 C C . PHE A 1 98 ? 15.019 15.600 -15.026 1.00 76.12 98 PHE A C 1
ATOM 802 O O . PHE A 1 98 ? 14.120 16.324 -15.434 1.00 76.12 98 PHE A O 1
ATOM 809 N N . LEU A 1 99 ? 14.757 14.382 -14.540 1.00 75.38 99 LEU A N 1
ATOM 810 C CA . LEU A 1 99 ? 13.398 13.824 -14.517 1.00 75.38 99 LEU A CA 1
ATOM 811 C C . LEU A 1 99 ? 12.437 14.689 -13.682 1.00 75.38 99 LEU A C 1
ATOM 813 O O . LEU A 1 99 ? 11.276 14.840 -14.063 1.00 75.38 99 LEU A O 1
ATOM 817 N N . ARG A 1 100 ? 12.927 15.308 -12.596 1.00 73.50 100 ARG A N 1
ATOM 818 C CA . ARG A 1 100 ? 12.186 16.286 -11.778 1.00 73.50 100 ARG A CA 1
ATOM 819 C C . ARG A 1 100 ? 11.804 17.543 -12.546 1.00 73.50 100 ARG A C 1
ATOM 821 O O . ARG A 1 100 ? 10.662 17.985 -12.451 1.00 73.50 100 ARG A O 1
ATOM 828 N N . HIS A 1 101 ? 12.742 18.119 -13.289 1.00 69.94 101 HIS A N 1
ATOM 829 C CA . HIS A 1 101 ? 12.544 19.409 -13.948 1.00 69.94 101 HIS A CA 1
ATOM 830 C C . HIS A 1 101 ? 11.878 19.304 -15.316 1.00 69.94 101 HIS A C 1
ATOM 832 O O . HIS A 1 101 ? 11.130 20.199 -15.702 1.00 69.94 101 HIS A O 1
ATOM 838 N N . THR A 1 102 ? 12.121 18.222 -16.050 1.00 66.62 102 THR A N 1
ATOM 839 C CA . THR A 1 102 ? 11.764 18.156 -17.467 1.00 66.62 102 THR A CA 1
ATOM 840 C C . THR A 1 102 ? 10.254 17.999 -17.689 1.00 66.62 102 THR A C 1
ATOM 842 O O . THR A 1 102 ? 9.799 18.256 -18.798 1.00 66.62 102 THR A O 1
ATOM 845 N N . ALA A 1 103 ? 9.454 17.625 -16.672 1.00 59.56 103 ALA A N 1
ATOM 846 C CA . ALA A 1 103 ? 7.983 17.462 -16.717 1.00 59.56 103 ALA A CA 1
ATOM 847 C C . ALA A 1 103 ? 7.442 16.696 -17.950 1.00 59.56 103 ALA A C 1
ATOM 849 O O . ALA A 1 103 ? 6.241 16.710 -18.244 1.00 59.56 103 ALA A O 1
ATOM 850 N N . ASN A 1 104 ? 8.326 16.024 -18.691 1.00 69.19 104 ASN A N 1
ATOM 851 C CA . ASN A 1 104 ? 8.032 15.550 -20.021 1.00 69.19 104 ASN A CA 1
ATOM 852 C C . ASN A 1 104 ? 7.444 14.160 -19.900 1.00 69.19 104 ASN A C 1
ATOM 854 O O . ASN A 1 104 ? 8.143 13.158 -19.737 1.00 69.19 104 ASN A O 1
ATOM 858 N N . SER A 1 105 ? 6.118 14.128 -19.980 1.00 75.00 105 SER A N 1
ATOM 859 C CA . SER A 1 105 ? 5.357 12.891 -19.939 1.00 75.00 105 SER A CA 1
ATOM 860 C C . SER A 1 105 ? 5.823 11.876 -20.988 1.00 75.00 105 SER A C 1
ATOM 862 O O . SER A 1 105 ? 5.669 10.689 -20.730 1.00 75.00 105 SER A O 1
ATOM 864 N N . SER A 1 106 ? 6.435 12.289 -22.110 1.00 79.75 106 SER A N 1
ATOM 865 C CA . SER A 1 106 ? 6.918 11.355 -23.137 1.00 79.75 106 SER A CA 1
ATOM 866 C C . SER A 1 106 ? 8.089 10.496 -22.658 1.00 79.75 106 SER A C 1
ATOM 868 O O . SER A 1 106 ? 8.102 9.299 -22.923 1.00 79.75 106 SER A O 1
ATOM 870 N N . ILE A 1 107 ? 9.024 11.060 -21.885 1.00 80.88 107 ILE A N 1
ATOM 871 C CA . ILE A 1 107 ? 10.170 10.316 -21.342 1.00 80.88 107 ILE A CA 1
ATOM 872 C C . ILE A 1 107 ? 9.678 9.288 -20.322 1.00 80.88 107 ILE A C 1
ATOM 874 O O . ILE A 1 107 ? 10.034 8.116 -20.401 1.00 80.88 107 ILE A O 1
ATOM 878 N N . MET A 1 108 ? 8.792 9.700 -19.408 1.00 79.88 108 MET A N 1
ATOM 879 C CA . MET A 1 108 ? 8.207 8.799 -18.407 1.00 79.88 108 MET A CA 1
ATOM 880 C C . MET A 1 108 ? 7.370 7.688 -19.047 1.00 79.88 108 MET A C 1
ATOM 882 O O . MET A 1 108 ? 7.442 6.536 -18.624 1.00 79.88 108 MET A O 1
ATOM 886 N N . LYS A 1 109 ? 6.611 8.023 -20.094 1.00 83.00 109 LYS A N 1
ATOM 887 C CA . LYS A 1 109 ? 5.872 7.061 -20.914 1.00 83.00 109 LYS A CA 1
ATOM 888 C C . LYS A 1 109 ? 6.820 6.062 -21.573 1.00 83.00 109 LYS A C 1
ATOM 890 O O . LYS A 1 109 ? 6.603 4.866 -21.429 1.00 83.00 109 LYS A O 1
ATOM 895 N N . ASN A 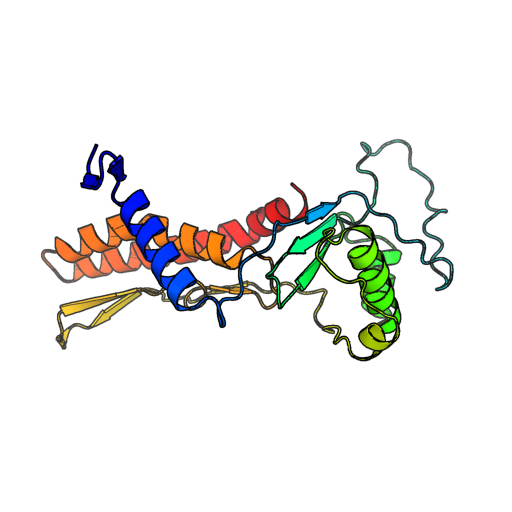1 110 ? 7.897 6.519 -22.211 1.00 85.75 110 ASN A N 1
ATOM 896 C CA . ASN A 1 110 ? 8.889 5.637 -22.830 1.00 85.75 110 ASN A CA 1
ATOM 897 C C . ASN A 1 110 ? 9.558 4.709 -21.810 1.00 85.75 110 ASN A C 1
ATOM 899 O O . ASN A 1 110 ? 9.664 3.510 -22.062 1.00 85.75 110 ASN A O 1
ATOM 903 N N . ILE A 1 111 ? 9.947 5.229 -20.640 1.00 83.56 111 ILE A N 1
ATOM 904 C CA . ILE A 1 111 ? 10.493 4.416 -19.543 1.00 83.56 111 ILE A CA 1
ATOM 905 C C . ILE A 1 111 ? 9.484 3.342 -19.122 1.00 83.56 111 ILE A C 1
ATOM 907 O O . ILE A 1 111 ? 9.863 2.178 -18.988 1.00 83.56 111 ILE A O 1
ATOM 911 N N . PHE A 1 112 ? 8.206 3.703 -18.959 1.00 85.06 112 PHE A N 1
ATOM 912 C CA . PHE A 1 112 ? 7.148 2.743 -18.645 1.00 85.06 112 PHE A CA 1
ATOM 913 C C . PHE A 1 112 ? 6.990 1.692 -19.742 1.00 85.06 112 PHE A C 1
ATOM 915 O O . PHE A 1 112 ? 7.004 0.504 -19.446 1.00 85.06 112 PHE A O 1
ATOM 922 N N . HIS A 1 113 ? 6.867 2.111 -21.001 1.00 88.06 113 HIS A N 1
ATOM 923 C CA . HIS A 1 113 ? 6.669 1.221 -22.143 1.00 88.06 113 HIS A CA 1
ATOM 924 C C . HIS A 1 113 ? 7.778 0.174 -22.244 1.00 88.06 113 HIS A C 1
ATOM 926 O O . HIS A 1 113 ? 7.492 -1.019 -22.348 1.00 88.06 113 HIS A O 1
ATOM 932 N N . GLN A 1 114 ? 9.036 0.614 -22.156 1.00 88.75 114 GLN A N 1
ATOM 933 C CA . GLN A 1 114 ? 10.194 -0.273 -22.225 1.00 88.75 114 GLN A CA 1
ATOM 934 C C . GLN A 1 114 ? 10.264 -1.196 -21.005 1.00 88.75 114 GLN A C 1
ATOM 936 O O . GLN A 1 114 ? 10.406 -2.406 -21.164 1.00 88.75 114 GLN A O 1
ATOM 941 N N . SER A 1 115 ? 10.099 -0.652 -19.794 1.00 88.88 115 SER A N 1
ATOM 942 C CA . SER A 1 115 ? 10.160 -1.441 -18.556 1.00 88.88 115 SER A CA 1
ATOM 943 C C . SER A 1 115 ? 9.046 -2.486 -18.497 1.00 88.88 115 SER A C 1
ATOM 945 O O . SER A 1 115 ? 9.310 -3.657 -18.244 1.00 88.88 115 SER A O 1
ATOM 947 N N . PHE A 1 116 ? 7.802 -2.098 -18.781 1.00 88.81 116 PHE A N 1
ATOM 948 C CA . PHE A 1 116 ? 6.673 -3.021 -18.760 1.00 88.81 116 PHE A CA 1
ATOM 949 C C . PHE A 1 116 ? 6.832 -4.117 -19.815 1.00 88.81 116 PHE A C 1
ATOM 951 O O . PHE A 1 116 ? 6.732 -5.292 -19.488 1.00 88.81 116 PHE A O 1
ATOM 958 N N . ASN A 1 117 ? 7.147 -3.773 -21.067 1.00 91.12 117 ASN A N 1
ATOM 959 C CA . ASN A 1 117 ? 7.289 -4.778 -22.124 1.00 91.12 117 ASN A CA 1
ATOM 960 C C . ASN A 1 117 ? 8.484 -5.723 -21.922 1.00 91.12 117 ASN A C 1
ATOM 962 O O . ASN A 1 117 ? 8.455 -6.828 -22.463 1.00 91.12 117 ASN A O 1
ATOM 966 N N . ALA A 1 118 ? 9.508 -5.305 -21.172 1.00 92.19 118 ALA A N 1
ATOM 967 C CA . ALA A 1 118 ? 10.644 -6.148 -20.812 1.00 92.19 118 ALA A CA 1
ATOM 968 C C . ALA A 1 118 ? 10.327 -7.129 -19.671 1.00 92.19 118 ALA A C 1
ATOM 970 O O . ALA A 1 118 ? 10.839 -8.244 -19.684 1.00 92.19 118 ALA A O 1
ATOM 971 N N . TYR A 1 119 ? 9.498 -6.722 -18.702 1.00 91.00 119 TYR A N 1
ATOM 972 C CA . TYR A 1 119 ? 9.270 -7.473 -17.460 1.00 91.00 119 TYR A CA 1
ATOM 973 C C . TYR A 1 119 ? 7.855 -8.029 -17.287 1.00 91.00 119 TYR A C 1
ATOM 975 O O . TYR A 1 119 ? 7.597 -8.694 -16.290 1.00 91.00 119 TYR A O 1
ATOM 983 N N . LYS A 1 120 ? 6.923 -7.762 -18.206 1.00 88.31 120 LYS A N 1
ATOM 984 C CA . LYS A 1 120 ? 5.567 -8.323 -18.163 1.00 88.31 120 LYS A CA 1
ATOM 985 C C . LYS A 1 120 ? 5.593 -9.855 -18.085 1.00 88.31 120 LYS A C 1
ATOM 987 O O . LYS A 1 120 ? 6.506 -10.507 -18.586 1.00 88.31 120 LYS A O 1
ATOM 992 N N . THR A 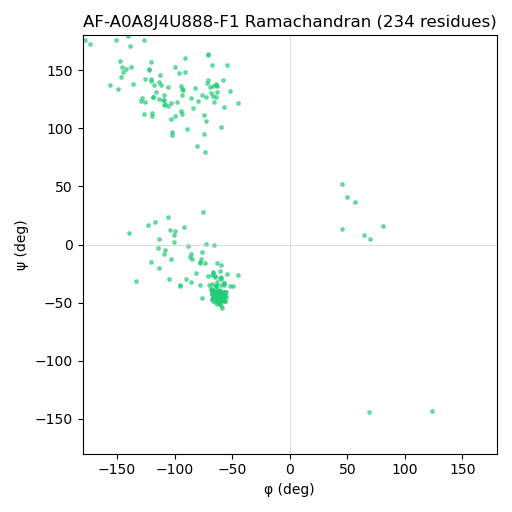1 121 ? 4.532 -10.428 -17.537 1.00 84.00 121 THR A N 1
ATOM 993 C CA . THR A 1 121 ? 4.303 -11.876 -17.578 1.00 84.00 121 THR A CA 1
ATOM 994 C C . THR A 1 121 ? 3.944 -12.346 -18.994 1.00 84.00 121 THR A C 1
ATOM 996 O O . THR A 1 121 ? 3.567 -11.551 -19.866 1.00 84.00 121 THR A O 1
ATOM 999 N N . ASP A 1 122 ? 4.045 -13.652 -19.246 1.00 84.31 122 ASP A N 1
ATOM 1000 C CA . ASP A 1 122 ? 3.779 -14.237 -20.570 1.00 84.31 122 ASP A CA 1
ATOM 1001 C C . ASP A 1 122 ? 2.326 -14.059 -21.025 1.00 84.31 122 ASP A C 1
ATOM 1003 O O . ASP A 1 122 ? 2.058 -13.870 -22.210 1.00 84.31 122 ASP A O 1
ATOM 1007 N N . ILE A 1 123 ? 1.397 -14.052 -20.071 1.00 82.75 123 ILE A N 1
ATOM 1008 C CA . ILE A 1 123 ? -0.043 -13.887 -20.300 1.00 82.75 123 ILE A CA 1
ATOM 1009 C C . ILE A 1 123 ? -0.457 -12.432 -20.552 1.00 82.75 123 ILE A C 1
ATOM 1011 O O . ILE A 1 123 ? -1.558 -12.180 -21.038 1.00 82.75 123 ILE A O 1
ATOM 1015 N N . GLU A 1 124 ? 0.402 -11.463 -20.230 1.00 84.69 124 GLU A N 1
ATOM 1016 C CA . GLU A 1 124 ? 0.119 -10.048 -20.462 1.00 84.69 124 GLU A CA 1
ATOM 1017 C C . GLU A 1 124 ? 0.434 -9.657 -21.914 1.00 84.69 124 GLU A C 1
ATOM 1019 O O . GLU A 1 124 ? 1.511 -9.987 -22.428 1.00 84.69 124 GLU A O 1
ATOM 1024 N N . PRO A 1 125 ? -0.450 -8.909 -22.597 1.00 86.19 125 PRO A N 1
ATOM 1025 C CA . PRO A 1 125 ? -0.144 -8.387 -23.919 1.00 86.19 125 PRO A CA 1
ATOM 1026 C C . PRO A 1 125 ? 0.967 -7.334 -23.839 1.00 86.19 125 PRO A C 1
ATOM 1028 O O . PRO A 1 125 ? 1.146 -6.653 -22.828 1.00 86.19 125 PRO A O 1
ATOM 1031 N N . ARG A 1 126 ? 1.708 -7.164 -24.938 1.00 88.81 126 ARG A N 1
ATOM 1032 C CA . ARG A 1 126 ? 2.630 -6.029 -25.063 1.00 88.81 126 ARG A CA 1
ATOM 1033 C C . ARG A 1 126 ? 1.826 -4.733 -25.127 1.00 88.81 126 ARG A C 1
ATOM 1035 O O . ARG A 1 126 ? 0.846 -4.645 -25.866 1.00 88.81 126 ARG A O 1
ATOM 1042 N N . VAL A 1 127 ? 2.271 -3.717 -24.398 1.00 87.12 127 VAL A N 1
ATOM 1043 C CA . VAL A 1 127 ? 1.760 -2.352 -24.555 1.00 87.12 127 VAL A CA 1
ATOM 1044 C C . VAL A 1 127 ? 2.226 -1.847 -25.915 1.00 87.12 127 VAL A C 1
ATOM 1046 O O . VAL A 1 127 ? 3.401 -1.986 -26.249 1.00 87.12 127 VAL A O 1
ATOM 1049 N N . SER A 1 128 ? 1.299 -1.307 -26.705 1.00 87.62 128 SER A N 1
ATOM 1050 C CA . SER A 1 128 ? 1.593 -0.743 -28.024 1.00 87.62 128 SER A CA 1
ATOM 1051 C C . SER A 1 128 ? 1.921 0.750 -27.941 1.00 87.62 128 SER A C 1
ATOM 1053 O O . SER A 1 128 ? 1.493 1.437 -27.010 1.00 87.62 128 SER A O 1
ATOM 1055 N N . GLU A 1 129 ? 2.585 1.279 -28.970 1.00 83.56 129 GLU A N 1
ATOM 1056 C CA . GLU A 1 129 ? 2.827 2.723 -29.132 1.00 83.56 129 GLU A CA 1
ATOM 1057 C C . GLU A 1 129 ? 1.517 3.540 -29.140 1.00 83.56 129 GLU A C 1
ATOM 1059 O O . GLU A 1 129 ? 1.451 4.644 -28.607 1.00 83.56 129 GLU A O 1
ATOM 1064 N N . LEU A 1 130 ? 0.417 2.983 -29.659 1.00 81.25 130 LEU A N 1
ATOM 1065 C CA . LEU A 1 130 ? -0.892 3.650 -29.629 1.00 81.25 130 LEU A CA 1
ATOM 1066 C C . LEU A 1 130 ? -1.423 3.785 -28.195 1.00 81.25 130 LEU A C 1
ATOM 1068 O O . LEU A 1 130 ? -1.930 4.838 -27.801 1.00 81.25 130 LEU A O 1
ATOM 1072 N N . THR A 1 131 ? -1.256 2.737 -27.384 1.00 81.75 131 THR A N 1
ATOM 1073 C CA . THR A 1 131 ? -1.632 2.743 -25.965 1.00 81.75 131 THR A CA 1
ATOM 1074 C C . THR A 1 131 ? -0.797 3.760 -25.182 1.00 81.75 131 THR A C 1
ATOM 1076 O O . THR A 1 131 ? -1.327 4.441 -24.301 1.00 81.75 131 THR A O 1
ATOM 1079 N N . LEU A 1 132 ? 0.475 3.942 -25.551 1.00 81.44 132 LEU A N 1
ATOM 1080 C CA . LEU A 1 132 ? 1.393 4.898 -24.931 1.00 81.44 132 LEU A CA 1
ATOM 1081 C C . LEU A 1 132 ? 0.861 6.339 -24.947 1.00 81.44 132 LEU A C 1
ATOM 1083 O O . LEU A 1 132 ? 0.945 7.071 -23.951 1.00 81.44 132 LEU A O 1
ATOM 1087 N N . HIS A 1 133 ? 0.253 6.754 -26.059 1.00 78.38 133 HIS A N 1
ATOM 1088 C CA . HIS A 1 133 ? -0.326 8.092 -26.184 1.00 78.38 133 HIS A CA 1
ATOM 1089 C C . HIS A 1 133 ? -1.493 8.311 -25.214 1.00 78.38 133 HIS A C 1
ATOM 1091 O O . HIS A 1 133 ? -1.587 9.389 -24.624 1.00 78.38 133 HIS A O 1
ATOM 1097 N N . SER A 1 134 ? -2.295 7.274 -24.960 1.00 80.00 134 SER A N 1
ATOM 1098 C CA . SER A 1 134 ? -3.432 7.317 -24.029 1.00 80.00 134 SER A CA 1
ATOM 1099 C C . SER A 1 134 ? -3.047 7.240 -22.545 1.00 80.00 134 SER A C 1
ATOM 1101 O O . SER A 1 134 ? -3.857 7.582 -21.684 1.00 80.00 134 SER A O 1
ATOM 1103 N N . MET A 1 135 ? -1.810 6.839 -22.222 1.00 75.50 135 MET A N 1
ATOM 1104 C CA . MET A 1 135 ? -1.362 6.732 -20.832 1.00 75.50 135 MET A CA 1
ATOM 1105 C C . MET A 1 135 ? -1.366 8.089 -20.121 1.00 75.50 135 MET A C 1
ATOM 1107 O O . MET A 1 135 ? -0.864 9.090 -20.643 1.00 75.50 135 MET A O 1
ATOM 1111 N N . GLN A 1 136 ? -1.861 8.107 -18.886 1.00 72.44 136 GLN A N 1
ATOM 1112 C CA . GLN A 1 136 ? -1.762 9.264 -18.004 1.00 72.44 136 GLN A CA 1
ATOM 1113 C C . GLN A 1 136 ? -0.515 9.136 -17.127 1.00 72.44 136 GLN A C 1
ATOM 1115 O O . GLN A 1 136 ? -0.293 8.112 -16.490 1.00 72.44 136 GLN A O 1
ATOM 1120 N N . CYS A 1 137 ? 0.304 10.186 -17.097 1.00 68.62 137 CYS A N 1
ATOM 1121 C CA . CYS A 1 137 ? 1.457 10.276 -16.207 1.00 68.62 137 CYS A CA 1
ATOM 1122 C C . CYS A 1 137 ? 1.141 11.301 -15.114 1.00 68.62 137 CYS A C 1
ATOM 1124 O O . CYS A 1 137 ? 0.847 12.460 -15.422 1.00 68.62 137 CYS A O 1
ATOM 1126 N N . SER A 1 138 ? 1.170 10.883 -13.847 1.00 64.38 138 SER A N 1
ATOM 1127 C CA . SER A 1 138 ? 0.984 11.809 -12.728 1.00 64.38 138 SER A CA 1
ATOM 1128 C C . SER A 1 138 ? 2.127 12.825 -12.704 1.00 64.38 138 SER A C 1
ATOM 1130 O O . SER A 1 138 ? 3.286 12.475 -12.884 1.00 64.38 138 SER A O 1
ATOM 1132 N N . ARG A 1 139 ? 1.829 14.106 -12.473 1.00 58.47 139 ARG A N 1
ATOM 1133 C CA . ARG A 1 139 ? 2.863 15.152 -12.334 1.00 58.47 139 ARG A CA 1
ATOM 1134 C C . ARG A 1 139 ? 3.407 15.271 -10.906 1.00 58.47 139 ARG A C 1
ATOM 1136 O O . ARG A 1 139 ? 4.377 15.983 -10.687 1.00 58.47 139 ARG A O 1
ATOM 1143 N N . ARG A 1 140 ? 2.798 14.577 -9.935 1.00 58.50 140 ARG A N 1
ATOM 1144 C CA . ARG A 1 140 ? 3.135 14.646 -8.497 1.00 58.50 140 ARG A CA 1
ATOM 1145 C C . ARG A 1 140 ? 4.178 13.603 -8.056 1.00 58.50 140 ARG A C 1
ATOM 1147 O O . ARG A 1 140 ? 4.351 13.379 -6.867 1.00 58.50 140 ARG A O 1
ATOM 1154 N N . LEU A 1 141 ? 4.879 12.975 -9.003 1.00 58.34 141 LEU A N 1
ATOM 1155 C CA . LEU A 1 141 ? 5.690 11.757 -8.816 1.00 58.34 141 LEU A CA 1
ATOM 1156 C C . LEU A 1 141 ? 6.927 11.883 -7.908 1.00 58.34 141 LEU A C 1
ATOM 1158 O O . LEU A 1 141 ? 7.629 10.895 -7.719 1.00 58.34 141 LEU A O 1
ATOM 1162 N N . PHE A 1 142 ? 7.218 13.060 -7.352 1.00 63.56 142 PHE A N 1
ATOM 1163 C CA . PHE A 1 142 ? 8.402 13.261 -6.508 1.00 63.56 142 PHE A CA 1
ATOM 1164 C C . PHE A 1 142 ? 8.092 13.453 -5.030 1.00 63.56 142 PHE A C 1
ATOM 1166 O O . PHE A 1 142 ? 9.025 13.452 -4.229 1.00 63.56 142 PHE A O 1
ATOM 1173 N N . GLU A 1 143 ? 6.818 13.593 -4.667 1.00 72.62 143 GLU A N 1
ATOM 1174 C CA . GLU A 1 143 ? 6.410 13.705 -3.274 1.00 72.62 143 GLU A CA 1
ATOM 1175 C C . GLU A 1 143 ? 5.470 12.560 -2.917 1.00 72.62 143 GLU A C 1
ATOM 1177 O O . GLU A 1 143 ? 4.345 12.457 -3.411 1.00 72.62 143 GLU A O 1
ATOM 1182 N N . ILE A 1 144 ? 5.956 11.691 -2.039 1.00 78.06 144 ILE A N 1
ATOM 1183 C CA . ILE A 1 144 ? 5.1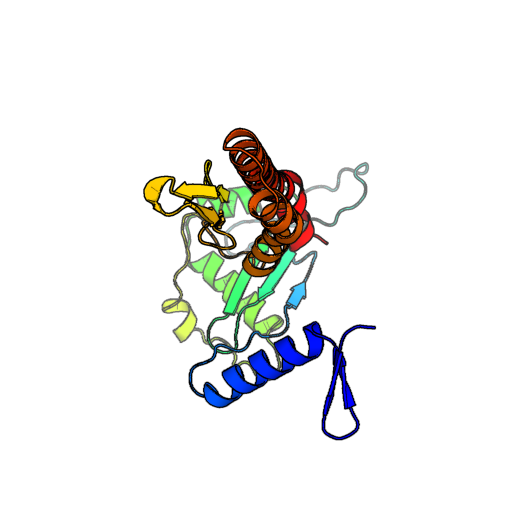77 10.603 -1.469 1.00 78.06 144 ILE A CA 1
ATOM 1184 C C . ILE A 1 144 ? 4.604 11.095 -0.146 1.00 78.06 144 ILE A C 1
ATOM 1186 O O . ILE A 1 144 ? 5.341 11.358 0.804 1.00 78.06 144 ILE A O 1
ATOM 1190 N N . MET A 1 145 ? 3.281 11.198 -0.085 1.00 85.19 145 MET A N 1
ATOM 1191 C CA . MET A 1 145 ? 2.561 11.618 1.111 1.00 85.19 145 MET A CA 1
ATOM 1192 C C . MET A 1 145 ? 1.816 10.434 1.712 1.00 85.19 145 MET A C 1
ATOM 1194 O O . MET A 1 145 ? 0.973 9.829 1.050 1.00 85.19 145 MET A O 1
ATOM 1198 N N . LEU A 1 146 ? 2.074 10.159 2.991 1.00 90.38 146 LEU A N 1
ATOM 1199 C CA . LEU A 1 146 ? 1.266 9.262 3.811 1.00 90.38 146 LEU A CA 1
ATOM 1200 C C . LEU A 1 146 ? 0.319 10.096 4.673 1.00 90.38 146 LEU A C 1
ATOM 1202 O O . LEU A 1 146 ? 0.747 10.775 5.605 1.00 90.38 146 LEU A O 1
ATOM 1206 N N . SER A 1 147 ? -0.970 10.019 4.369 1.00 91.69 147 SER A N 1
ATOM 1207 C CA . SER A 1 147 ? -2.028 10.620 5.178 1.00 91.69 147 SER A CA 1
ATOM 1208 C C . SER A 1 147 ? -2.577 9.572 6.141 1.00 91.69 147 SER A C 1
ATOM 1210 O O . SER A 1 147 ? -2.828 8.436 5.744 1.00 91.69 147 SER A O 1
ATOM 1212 N N . HIS A 1 148 ? -2.796 9.938 7.402 1.00 94.06 148 HIS A N 1
ATOM 1213 C CA . HIS A 1 148 ? -3.433 9.058 8.380 1.00 94.06 148 HIS A CA 1
ATOM 1214 C C . HIS A 1 148 ? -4.364 9.846 9.299 1.00 94.06 148 HIS A C 1
ATOM 1216 O O . HIS A 1 148 ? -4.159 11.035 9.563 1.00 94.06 148 HIS A O 1
ATOM 1222 N N . ARG A 1 149 ? -5.403 9.180 9.804 1.00 93.38 149 ARG A N 1
ATOM 1223 C CA . ARG A 1 149 ? -6.309 9.772 10.785 1.00 93.38 149 ARG A CA 1
ATOM 1224 C C . ARG A 1 149 ? -5.584 9.947 12.113 1.00 93.38 149 ARG A C 1
ATOM 1226 O O . ARG A 1 149 ? -4.905 9.039 12.589 1.00 93.38 149 ARG A O 1
ATOM 1233 N N .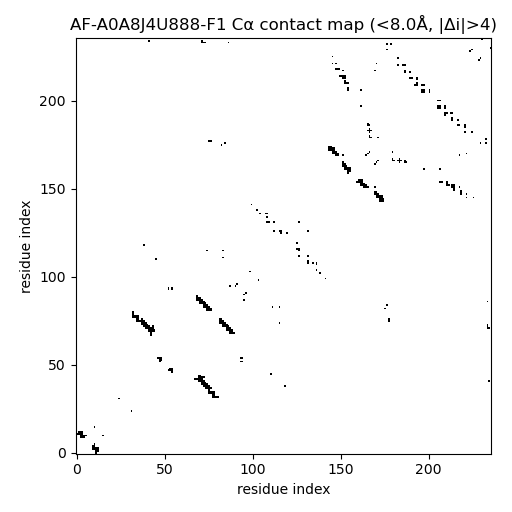 ARG A 1 150 ? -5.765 11.120 12.724 1.00 92.06 150 ARG A N 1
ATOM 1234 C CA . ARG A 1 150 ? -5.322 11.378 14.102 1.00 92.06 150 ARG A CA 1
ATOM 1235 C C . ARG A 1 150 ? -6.162 10.605 15.115 1.00 92.06 150 ARG A C 1
ATOM 1237 O O . ARG A 1 150 ? -5.623 10.150 16.110 1.00 92.06 150 ARG A O 1
ATOM 1244 N N . ILE A 1 151 ? -7.453 10.445 14.827 1.00 93.19 151 ILE A N 1
ATOM 1245 C CA . ILE A 1 151 ? -8.415 9.696 15.637 1.00 93.19 151 ILE A CA 1
ATOM 1246 C C . ILE A 1 151 ? -8.963 8.559 14.771 1.00 93.19 151 ILE A C 1
ATOM 1248 O O . ILE A 1 151 ? -9.652 8.808 13.781 1.00 93.19 151 ILE A O 1
ATOM 1252 N N . SER A 1 152 ? -8.606 7.318 15.106 1.00 94.44 152 SER A N 1
ATOM 1253 C CA . SER A 1 152 ? -9.034 6.099 14.396 1.00 94.44 152 SER A CA 1
ATOM 1254 C C . SER A 1 152 ? -9.945 5.198 15.231 1.00 94.44 152 SER A C 1
ATOM 1256 O O . SER A 1 152 ? -10.284 4.097 14.797 1.00 94.44 152 SER A O 1
ATOM 1258 N N . ALA A 1 153 ? -10.317 5.636 16.431 1.00 96.38 153 ALA A N 1
ATOM 1259 C CA . ALA A 1 153 ? -11.264 4.952 17.292 1.00 96.38 153 ALA A CA 1
ATOM 1260 C C . ALA A 1 153 ? -12.109 5.979 18.059 1.00 96.38 153 ALA A C 1
ATOM 1262 O O . ALA A 1 153 ? -11.624 7.074 18.344 1.00 96.38 153 ALA A O 1
ATOM 1263 N N . ALA A 1 154 ? -13.359 5.638 18.353 1.00 95.50 154 ALA A N 1
ATOM 1264 C CA . ALA A 1 154 ? -14.300 6.478 19.086 1.00 95.50 154 ALA A CA 1
ATOM 1265 C C . ALA A 1 154 ? -15.258 5.623 19.926 1.00 95.50 154 ALA A C 1
ATOM 1267 O O . ALA A 1 154 ? -15.471 4.450 19.619 1.00 95.50 154 ALA A O 1
ATOM 1268 N N . TYR A 1 155 ? -15.848 6.227 20.956 1.00 95.94 155 TYR A N 1
ATOM 1269 C CA . TYR A 1 155 ? -16.907 5.629 21.765 1.00 95.94 155 TYR A CA 1
ATOM 1270 C C . TYR A 1 155 ? -18.193 6.436 21.603 1.00 95.94 155 TYR A C 1
ATOM 1272 O O . TYR A 1 155 ? -18.171 7.664 21.683 1.00 95.94 155 TYR A O 1
ATOM 1280 N N . ILE A 1 156 ? -19.295 5.742 21.341 1.00 94.06 156 ILE A N 1
ATOM 1281 C CA . ILE A 1 156 ? -20.638 6.298 21.218 1.00 94.06 156 ILE A CA 1
ATOM 1282 C C . ILE A 1 156 ? -21.357 5.974 22.525 1.00 94.06 156 ILE A C 1
ATOM 1284 O O . ILE A 1 156 ? -21.860 4.868 22.705 1.00 94.06 156 ILE A O 1
ATOM 1288 N N . GLU A 1 157 ? -21.360 6.938 23.444 1.00 90.25 157 GLU A N 1
ATOM 1289 C CA . GLU A 1 157 ? -21.847 6.756 24.817 1.00 90.25 157 GLU A CA 1
ATOM 1290 C C . GLU A 1 157 ? -23.323 6.353 24.880 1.00 90.25 157 GLU A C 1
ATOM 1292 O O . GLU A 1 157 ? -23.670 5.441 25.620 1.00 90.25 157 GLU A O 1
ATOM 1297 N N . GLY A 1 158 ? -24.181 6.968 24.058 1.00 89.69 158 GLY A N 1
ATOM 1298 C CA . GLY A 1 158 ? -25.618 6.665 24.048 1.00 89.69 158 GLY A CA 1
ATOM 1299 C C . GLY A 1 158 ? -25.947 5.211 23.694 1.00 89.69 158 GLY A C 1
ATOM 1300 O O . GLY A 1 158 ? -26.937 4.677 24.184 1.00 89.69 158 GLY A O 1
ATOM 1301 N N . ASP A 1 159 ? -25.085 4.567 22.905 1.00 90.94 159 ASP A N 1
ATOM 1302 C CA . ASP A 1 159 ? -25.288 3.200 22.416 1.00 90.94 159 ASP A CA 1
ATOM 1303 C C . ASP A 1 159 ? -24.350 2.185 23.092 1.00 90.94 159 ASP A C 1
ATOM 1305 O O . ASP A 1 159 ? -24.442 0.986 22.835 1.00 90.94 159 ASP A O 1
ATOM 1309 N N . ASN A 1 160 ? -23.429 2.648 23.945 1.00 90.00 160 ASN A N 1
ATOM 1310 C CA . ASN A 1 160 ? -22.316 1.865 24.488 1.00 90.00 160 ASN A CA 1
ATOM 1311 C C . ASN A 1 160 ? -21.516 1.110 23.409 1.00 90.00 160 ASN A C 1
ATOM 1313 O O . ASN A 1 160 ? -21.116 -0.043 23.584 1.00 90.00 160 ASN A O 1
ATOM 1317 N N . VAL A 1 161 ? -21.269 1.768 22.272 1.00 92.75 161 VAL A N 1
ATOM 1318 C CA . VAL A 1 161 ? -20.560 1.175 21.129 1.00 92.75 161 VAL A CA 1
ATOM 1319 C C . VAL A 1 161 ? -19.185 1.806 20.969 1.00 92.75 161 VAL A C 1
ATOM 1321 O O . VAL A 1 161 ? -19.059 3.013 20.773 1.00 92.75 161 VAL A O 1
ATOM 1324 N N . ALA A 1 162 ? -18.138 0.982 20.960 1.00 93.38 162 ALA A N 1
ATOM 1325 C CA . ALA A 1 162 ? -16.821 1.409 20.502 1.00 93.38 162 ALA A CA 1
ATOM 1326 C C . ALA A 1 162 ? -16.641 1.093 19.013 1.00 93.38 162 ALA A C 1
ATOM 1328 O O . ALA A 1 162 ? -16.905 -0.018 18.553 1.00 93.38 162 ALA A O 1
ATOM 1329 N N . VAL A 1 163 ? -16.150 2.072 18.260 1.00 94.62 163 VAL A N 1
ATOM 1330 C CA . VAL A 1 163 ? -15.917 1.976 16.818 1.00 94.62 163 VAL A CA 1
ATOM 1331 C C . VAL A 1 163 ? -14.443 2.215 16.539 1.00 94.62 163 VAL A C 1
ATOM 1333 O O . VAL A 1 163 ? -13.824 3.103 17.122 1.00 94.62 163 VAL A O 1
ATOM 1336 N N . THR A 1 164 ? -13.870 1.460 15.606 1.00 95.50 164 THR A N 1
ATOM 1337 C CA . THR A 1 164 ? -12.530 1.721 15.077 1.00 95.50 164 THR A CA 1
ATOM 1338 C C . THR A 1 164 ? -12.501 1.526 13.566 1.00 95.50 164 THR A C 1
ATOM 1340 O O . THR A 1 164 ? -13.302 0.773 13.015 1.00 95.50 164 THR A O 1
ATOM 1343 N N . VAL A 1 165 ? -11.596 2.232 12.890 1.00 94.06 165 VAL A N 1
ATOM 1344 C CA . VAL A 1 165 ? -11.388 2.134 11.442 1.00 94.06 165 VAL A CA 1
ATOM 1345 C C . VAL A 1 165 ? -9.961 1.704 11.141 1.00 94.06 165 VAL A C 1
ATOM 1347 O O . VAL A 1 165 ? -9.017 2.140 11.799 1.00 94.06 165 VAL A O 1
ATOM 1350 N N . GLU A 1 166 ? -9.810 0.873 10.113 1.00 92.31 166 GLU A N 1
ATOM 1351 C CA . GLU A 1 166 ? -8.533 0.335 9.651 1.00 92.31 166 GLU A CA 1
ATOM 1352 C C . GLU A 1 166 ? -8.454 0.313 8.119 1.00 92.31 166 GLU A C 1
ATOM 1354 O O . GLU A 1 166 ? -9.430 0.600 7.423 1.00 92.31 166 GLU A O 1
ATOM 1359 N N . GLY A 1 167 ? -7.264 0.022 7.587 1.00 90.81 167 GLY A N 1
ATOM 1360 C CA . GLY A 1 167 ? -7.001 0.061 6.146 1.00 90.81 167 GLY A CA 1
ATOM 1361 C C . GLY A 1 167 ? -7.016 1.484 5.585 1.00 90.81 167 GLY A C 1
ATOM 1362 O O . GLY A 1 167 ? -6.601 2.431 6.258 1.00 90.81 167 GLY A O 1
ATOM 1363 N N . GLU A 1 168 ? -7.515 1.640 4.358 1.00 89.31 168 GLU A N 1
ATOM 1364 C CA . GLU A 1 168 ? -7.544 2.926 3.644 1.00 89.31 168 GLU A CA 1
ATOM 1365 C C . GLU A 1 168 ? -8.345 4.011 4.370 1.00 89.31 168 GLU A C 1
ATOM 1367 O O . GLU A 1 168 ? -8.009 5.193 4.304 1.00 89.31 168 GLU A O 1
ATOM 1372 N N . ALA A 1 169 ? -9.370 3.613 5.129 1.00 90.88 169 ALA A N 1
ATOM 1373 C CA . ALA A 1 169 ? -10.151 4.537 5.942 1.00 90.88 169 ALA A CA 1
ATOM 1374 C C . ALA A 1 169 ? -9.314 5.176 7.063 1.00 90.88 169 ALA A C 1
ATOM 1376 O O . ALA A 1 169 ? -9.625 6.288 7.490 1.00 90.88 169 ALA A O 1
ATOM 1377 N N . ALA A 1 170 ? -8.268 4.497 7.542 1.00 93.44 170 ALA A N 1
ATOM 1378 C CA . ALA A 1 170 ? -7.386 4.987 8.596 1.00 93.44 170 ALA A CA 1
ATOM 1379 C C . ALA A 1 170 ? -6.126 5.663 8.049 1.00 93.44 170 ALA A C 1
ATOM 1381 O O . ALA A 1 170 ? -5.640 6.618 8.659 1.00 93.44 170 ALA A O 1
ATOM 1382 N N . ARG A 1 171 ? -5.584 5.170 6.932 1.00 92.19 171 ARG A N 1
ATOM 1383 C CA . ARG A 1 171 ? -4.329 5.651 6.348 1.00 92.19 171 ARG A CA 1
ATOM 1384 C C . ARG A 1 171 ? -4.253 5.363 4.854 1.00 92.19 171 ARG A C 1
ATOM 1386 O O . ARG A 1 171 ? -4.584 4.270 4.417 1.00 92.19 171 ARG A O 1
ATOM 1393 N N . MET A 1 172 ? -3.786 6.340 4.086 1.00 89.69 172 MET A N 1
ATOM 1394 C CA . MET A 1 172 ? -3.750 6.293 2.628 1.00 89.69 172 MET A CA 1
ATOM 1395 C C . MET A 1 172 ? -2.525 7.037 2.098 1.00 89.69 172 MET A C 1
ATOM 1397 O O . MET A 1 172 ? -2.113 8.064 2.641 1.00 89.69 172 MET A O 1
ATOM 1401 N N . LEU A 1 173 ? -1.952 6.514 1.020 1.00 85.38 173 LEU A N 1
ATOM 1402 C CA . LEU A 1 173 ? -0.871 7.152 0.281 1.00 85.38 173 LEU A CA 1
ATOM 1403 C C . LEU A 1 173 ? -1.440 7.918 -0.915 1.00 85.38 173 LEU A C 1
ATOM 1405 O O . LEU A 1 173 ? -2.420 7.497 -1.523 1.00 85.38 173 LEU A O 1
ATOM 1409 N N . ASN A 1 174 ? -0.800 9.025 -1.290 1.00 82.69 174 ASN A N 1
ATOM 1410 C CA . ASN A 1 174 ? -1.147 9.777 -2.505 1.00 82.69 174 ASN A CA 1
ATOM 1411 C C . ASN A 1 174 ? -0.717 9.076 -3.812 1.00 82.69 174 ASN A C 1
ATOM 1413 O O . ASN A 1 174 ? -0.916 9.623 -4.899 1.00 82.69 174 ASN A O 1
ATOM 1417 N N . PHE A 1 175 ? -0.105 7.899 -3.698 1.00 78.94 175 PHE A N 1
ATOM 1418 C CA . PHE A 1 175 ? 0.280 7.029 -4.794 1.00 78.94 175 PHE A CA 1
ATOM 1419 C C . PHE A 1 175 ? 0.143 5.571 -4.352 1.00 78.94 175 PHE A C 1
ATOM 1421 O O . PHE A 1 175 ? 0.255 5.261 -3.163 1.00 78.94 175 PHE A O 1
ATOM 1428 N N . ASP A 1 176 ? -0.086 4.677 -5.306 1.00 79.50 176 ASP A N 1
ATOM 1429 C CA . ASP A 1 176 ? -0.148 3.257 -4.999 1.00 79.50 176 ASP A CA 1
ATOM 1430 C C . ASP A 1 176 ? 1.277 2.706 -4.790 1.00 79.50 176 ASP A C 1
ATOM 1432 O O . ASP A 1 176 ? 2.191 2.928 -5.590 1.00 79.50 176 ASP A O 1
ATOM 1436 N N . THR A 1 177 ? 1.481 2.019 -3.670 1.00 77.81 177 THR A N 1
ATOM 1437 C CA . THR A 1 177 ? 2.734 1.316 -3.338 1.00 77.81 177 THR A CA 1
ATOM 1438 C C . THR A 1 177 ? 2.620 -0.186 -3.540 1.00 77.81 177 THR A C 1
ATOM 1440 O O . THR A 1 177 ? 3.624 -0.891 -3.447 1.00 77.81 177 THR A O 1
ATOM 1443 N N . GLY A 1 178 ? 1.409 -0.712 -3.719 1.00 81.06 178 GLY A N 1
ATOM 1444 C CA . GLY A 1 178 ? 1.099 -2.124 -3.521 1.00 81.06 178 GLY A CA 1
ATOM 1445 C C . GLY A 1 178 ? 1.151 -2.567 -2.051 1.00 81.06 178 GLY A C 1
ATOM 1446 O O . GLY A 1 178 ? 0.996 -3.750 -1.778 1.00 81.06 178 GLY A O 1
ATOM 1447 N N . CYS A 1 179 ? 1.364 -1.657 -1.088 1.00 84.31 179 CYS A N 1
ATOM 1448 C CA . CYS A 1 179 ? 1.470 -1.989 0.341 1.00 84.31 179 CYS A CA 1
ATOM 1449 C C . CYS A 1 179 ? 0.190 -1.719 1.139 1.00 84.31 179 CYS A C 1
ATOM 1451 O O . CYS A 1 179 ? 0.197 -1.909 2.355 1.00 84.31 179 CYS A O 1
ATOM 1453 N N . GLY A 1 180 ? -0.894 -1.259 0.504 1.00 84.75 180 GLY A N 1
ATOM 1454 C CA . GLY A 1 180 ? -2.128 -0.871 1.202 1.00 84.75 180 GLY A CA 1
ATOM 1455 C C . GLY A 1 180 ? -2.698 -1.994 2.074 1.00 84.75 180 GLY A C 1
ATOM 1456 O O . GLY A 1 180 ? -3.027 -1.767 3.238 1.00 84.75 180 GLY A O 1
ATOM 1457 N N . VAL A 1 181 ? -2.711 -3.226 1.552 1.00 84.94 181 VAL A N 1
ATOM 1458 C CA . VAL A 1 181 ? -3.152 -4.415 2.299 1.00 84.94 181 VAL A CA 1
ATOM 1459 C C . VAL A 1 181 ? -2.239 -4.678 3.491 1.00 84.94 181 VAL A C 1
ATOM 1461 O O . VAL A 1 181 ? -2.731 -4.780 4.611 1.00 84.94 181 VAL A O 1
ATOM 1464 N N . ASN A 1 182 ? -0.919 -4.730 3.290 1.00 88.44 182 ASN A N 1
ATOM 1465 C CA . ASN A 1 182 ? 0.046 -4.937 4.373 1.00 88.44 182 ASN A CA 1
ATOM 1466 C C . ASN A 1 182 ? -0.135 -3.884 5.469 1.00 88.44 182 ASN A C 1
ATOM 1468 O O . ASN A 1 182 ? -0.197 -4.215 6.648 1.00 88.44 182 ASN A O 1
ATOM 1472 N N . LEU A 1 183 ? -0.283 -2.619 5.081 1.00 89.31 183 LEU A N 1
ATOM 1473 C CA . LEU A 1 183 ? -0.453 -1.501 5.998 1.00 89.31 183 LEU A CA 1
ATOM 1474 C C . LEU A 1 183 ? -1.794 -1.562 6.758 1.00 89.31 183 LEU A C 1
ATOM 1476 O O . LEU A 1 183 ? -1.864 -1.175 7.928 1.00 89.31 183 LEU A O 1
ATOM 1480 N N . GLY A 1 184 ? -2.849 -2.074 6.121 1.00 90.94 184 GLY A N 1
ATOM 1481 C CA . GLY A 1 184 ? -4.123 -2.390 6.766 1.00 90.94 184 GLY A CA 1
ATOM 1482 C C . GLY A 1 184 ? -3.997 -3.538 7.766 1.00 90.94 184 GLY A C 1
ATOM 1483 O O . GLY A 1 184 ? -4.399 -3.386 8.917 1.00 90.94 184 GLY A O 1
ATOM 1484 N N . MET A 1 185 ? -3.363 -4.642 7.363 1.00 92.69 185 MET A N 1
ATOM 1485 C CA . MET A 1 185 ? -3.135 -5.819 8.210 1.00 92.69 185 MET A CA 1
ATOM 1486 C C . MET A 1 185 ? -2.298 -5.483 9.444 1.00 92.69 185 MET A C 1
ATOM 1488 O O . MET A 1 185 ? -2.664 -5.874 10.548 1.00 92.69 185 MET A O 1
ATOM 1492 N N . ARG A 1 186 ? -1.239 -4.679 9.284 1.00 94.12 186 ARG A N 1
ATOM 1493 C CA . ARG A 1 186 ? -0.453 -4.142 10.406 1.00 94.12 186 ARG A CA 1
ATOM 1494 C C . ARG A 1 186 ? -1.334 -3.392 11.398 1.00 94.12 186 ARG A C 1
ATOM 1496 O O . ARG A 1 186 ? -1.172 -3.547 12.595 1.00 94.12 186 ARG A O 1
ATOM 1503 N N . GLY A 1 187 ? -2.300 -2.606 10.925 1.00 94.50 187 GLY A N 1
ATOM 1504 C CA . GLY A 1 187 ? -3.237 -1.882 11.786 1.00 94.50 187 GLY A CA 1
ATOM 1505 C C . GLY A 1 187 ? -4.169 -2.776 12.615 1.00 94.50 187 GLY A C 1
ATOM 1506 O O . GLY A 1 187 ? -4.558 -2.391 13.724 1.00 94.50 187 GLY A O 1
ATOM 1507 N N . LEU A 1 188 ? -4.472 -3.978 12.113 1.00 94.88 188 LEU A N 1
ATOM 1508 C CA . LEU A 1 188 ? -5.297 -4.983 12.788 1.00 94.88 188 LEU A CA 1
ATOM 1509 C C . LEU A 1 188 ? -4.555 -5.731 13.907 1.00 94.88 188 LEU A C 1
ATOM 1511 O O . LEU A 1 188 ? -5.212 -6.377 14.718 1.00 94.88 188 LEU A O 1
ATOM 1515 N N . GLU A 1 189 ? -3.226 -5.619 14.012 1.00 96.44 189 GLU A N 1
ATOM 1516 C CA . GLU A 1 189 ? -2.427 -6.325 15.032 1.00 96.44 189 GLU A CA 1
ATOM 1517 C C . GLU A 1 189 ? -2.880 -6.001 16.470 1.00 96.44 189 GLU A C 1
ATOM 1519 O O . GLU A 1 189 ? -2.883 -6.878 17.330 1.00 96.44 189 GLU A O 1
ATOM 1524 N N . SER A 1 190 ? -3.355 -4.775 16.729 1.00 96.31 190 SER A N 1
ATOM 1525 C CA . SER A 1 190 ? -3.895 -4.371 18.039 1.00 96.31 190 SER A CA 1
ATOM 1526 C C . SER A 1 190 ? -5.392 -4.638 18.229 1.00 96.31 190 SER A C 1
ATOM 1528 O O . SER A 1 190 ? -5.929 -4.361 19.304 1.00 96.31 190 SER A O 1
ATOM 1530 N N . LEU A 1 191 ? -6.092 -5.169 17.219 1.00 95.50 191 LEU A N 1
ATOM 1531 C CA . LEU A 1 191 ? -7.553 -5.289 17.246 1.00 95.50 191 LEU A CA 1
ATOM 1532 C C . LEU A 1 191 ? -8.041 -6.264 18.324 1.00 95.50 191 LEU A C 1
ATOM 1534 O O . LEU A 1 191 ? -9.015 -5.967 19.009 1.00 95.50 191 LEU A O 1
ATOM 1538 N N . GLY A 1 192 ? -7.353 -7.391 18.517 1.00 95.62 192 GLY A N 1
ATOM 1539 C CA . GLY A 1 192 ? -7.721 -8.358 19.557 1.00 95.62 192 GLY A CA 1
ATOM 1540 C C . GLY A 1 192 ? -7.661 -7.753 20.962 1.00 95.62 192 GLY A C 1
ATOM 1541 O O . GLY A 1 192 ? -8.592 -7.912 21.748 1.00 95.62 192 GLY A O 1
ATOM 1542 N N . GLN A 1 193 ? -6.603 -6.989 21.253 1.00 96.06 193 GLN A N 1
ATOM 1543 C CA . GLN A 1 193 ? -6.451 -6.305 22.538 1.00 96.06 193 GLN A CA 1
ATOM 1544 C C . GLN A 1 193 ? -7.479 -5.183 22.716 1.00 96.06 193 GLN A C 1
ATOM 1546 O O . GLN A 1 193 ? -8.000 -5.012 23.814 1.00 96.06 193 GLN A O 1
ATOM 1551 N N . PHE A 1 194 ? -7.785 -4.443 21.648 1.00 97.31 194 PHE A N 1
ATOM 1552 C CA . PHE A 1 194 ? -8.833 -3.425 21.656 1.00 97.31 194 PHE A CA 1
ATOM 1553 C C . PHE A 1 194 ? -10.198 -4.028 22.008 1.00 97.31 194 PHE A C 1
ATOM 1555 O O . PHE A 1 194 ? -10.816 -3.591 22.972 1.00 97.31 194 PHE A O 1
ATOM 1562 N N . ILE A 1 195 ? -10.619 -5.079 21.291 1.00 96.69 195 ILE A N 1
ATOM 1563 C CA . ILE A 1 195 ? -11.897 -5.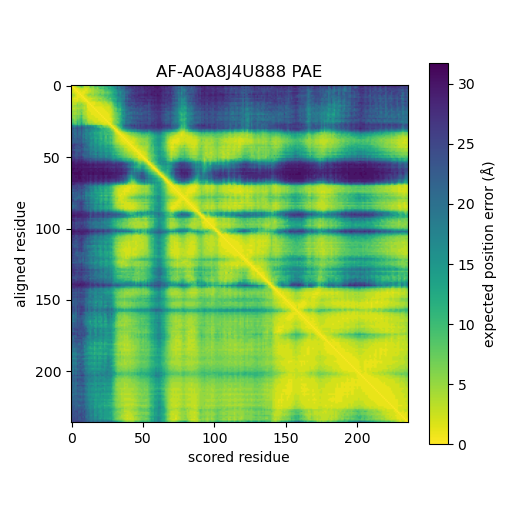766 21.536 1.00 96.69 195 ILE A CA 1
ATOM 1564 C C . ILE A 1 195 ? -11.960 -6.280 22.971 1.00 96.69 195 ILE A C 1
ATOM 1566 O O . ILE A 1 195 ? -12.949 -6.039 23.654 1.00 96.69 195 ILE A O 1
ATOM 1570 N N . TYR A 1 196 ? -10.906 -6.957 23.433 1.00 97.00 196 TYR A N 1
ATOM 1571 C CA . TYR A 1 196 ? -10.859 -7.494 24.788 1.00 97.00 196 TYR A CA 1
ATOM 1572 C C . TYR A 1 196 ? -11.019 -6.388 25.835 1.00 97.00 196 TYR A C 1
ATOM 1574 O O . TYR A 1 196 ? -11.941 -6.452 26.640 1.00 97.00 196 TYR A O 1
ATOM 1582 N N . LYS A 1 197 ? -10.180 -5.344 25.784 1.00 97.00 197 LYS A N 1
ATOM 1583 C CA . LYS A 1 197 ? -10.206 -4.257 26.773 1.00 97.00 197 LYS A CA 1
ATOM 1584 C C . LYS A 1 197 ? -11.534 -3.508 26.785 1.00 97.00 197 LYS A C 1
ATOM 1586 O O . LYS A 1 197 ? -12.028 -3.188 27.856 1.00 97.00 197 LYS A O 1
ATOM 1591 N N . THR A 1 198 ? -12.119 -3.249 25.617 1.00 96.50 198 THR A N 1
ATOM 1592 C CA . THR A 1 198 ? -13.434 -2.608 25.534 1.00 96.50 198 THR A CA 1
ATOM 1593 C C . THR A 1 198 ? -14.541 -3.517 26.067 1.00 96.50 198 THR A C 1
ATOM 1595 O O . THR A 1 198 ? -15.415 -3.041 26.780 1.00 96.50 198 THR A O 1
ATOM 1598 N N . ALA A 1 199 ? -14.517 -4.816 25.753 1.00 95.31 199 ALA A N 1
ATOM 1599 C CA . ALA A 1 199 ? -15.551 -5.755 26.190 1.00 95.31 199 ALA A CA 1
ATOM 1600 C C . ALA A 1 199 ? -15.505 -6.051 27.697 1.00 95.31 199 ALA A C 1
ATOM 1602 O O . ALA A 1 199 ? -16.529 -6.400 28.278 1.00 95.31 199 ALA A O 1
ATOM 1603 N N . THR A 1 200 ? -14.332 -5.932 28.326 1.00 96.44 200 THR A N 1
ATOM 1604 C CA . THR A 1 200 ? -14.144 -6.151 29.769 1.00 96.44 200 THR A CA 1
ATOM 1605 C C . THR A 1 200 ? -14.077 -4.857 30.581 1.00 96.44 200 THR A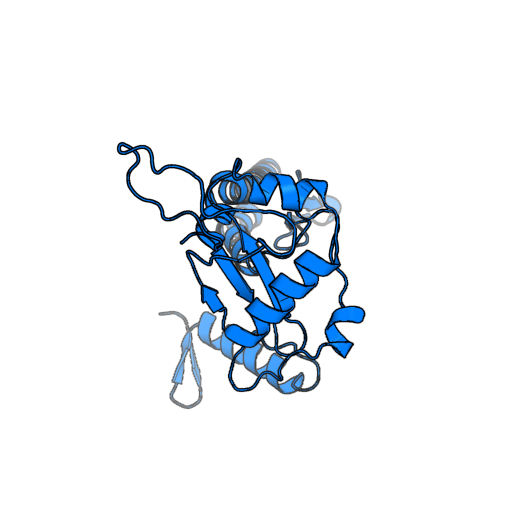 C 1
ATOM 1607 O O . THR A 1 200 ? -13.716 -4.915 31.754 1.00 96.44 200 THR A O 1
ATOM 1610 N N . ALA A 1 201 ? -14.357 -3.705 29.968 1.00 96.56 201 ALA A N 1
ATOM 1611 C CA . ALA A 1 201 ? -14.313 -2.410 30.634 1.00 96.56 201 ALA A CA 1
ATOM 1612 C C . ALA A 1 201 ? -15.350 -2.341 31.767 1.00 96.56 201 ALA A C 1
ATOM 1614 O O . ALA A 1 201 ? -16.517 -2.686 31.568 1.00 96.56 201 ALA A O 1
ATOM 1615 N N . GLN A 1 202 ? -14.925 -1.902 32.950 1.00 95.25 202 GLN A N 1
ATOM 1616 C CA . GLN A 1 202 ? -15.802 -1.713 34.109 1.00 95.25 202 GLN A CA 1
ATOM 1617 C C . GLN A 1 202 ? -16.381 -0.301 34.150 1.00 95.25 202 GLN A C 1
ATOM 1619 O O . GLN A 1 202 ? -17.490 -0.097 34.645 1.00 95.25 202 GLN A O 1
ATOM 1624 N N . ASP A 1 203 ? -15.640 0.664 33.613 1.00 93.94 203 ASP A N 1
ATOM 1625 C CA . ASP A 1 203 ? -16.043 2.058 33.530 1.00 93.94 203 ASP A CA 1
ATOM 1626 C C . ASP A 1 203 ? -15.628 2.704 32.194 1.00 93.94 203 ASP A C 1
ATOM 1628 O O . ASP A 1 203 ? -15.040 2.080 31.306 1.00 93.94 203 ASP A O 1
ATOM 1632 N N . GLN A 1 204 ? -15.970 3.983 32.024 1.00 92.75 204 GLN A N 1
ATOM 1633 C CA . GLN A 1 204 ? -15.614 4.735 30.819 1.00 92.75 204 GLN A CA 1
ATOM 1634 C C . GLN A 1 204 ? -14.105 4.972 30.682 1.00 92.75 204 GLN A C 1
ATOM 1636 O O . GLN A 1 204 ? -13.621 5.119 29.558 1.00 92.75 204 GLN A O 1
ATOM 1641 N N . ASN A 1 205 ? -13.351 4.999 31.784 1.00 95.81 205 ASN A N 1
ATOM 1642 C CA . ASN A 1 205 ? -11.906 5.199 31.728 1.00 95.81 205 ASN A CA 1
ATOM 1643 C C . ASN A 1 205 ? -11.233 3.997 31.065 1.00 95.81 205 ASN A C 1
ATOM 1645 O O . ASN A 1 205 ? -10.413 4.196 30.170 1.00 95.81 205 ASN A O 1
ATOM 1649 N N . ASP A 1 206 ? -11.654 2.775 31.396 1.00 96.62 206 ASP A N 1
ATOM 1650 C CA . ASP A 1 206 ? -11.174 1.549 30.744 1.00 96.62 206 ASP A CA 1
ATOM 1651 C C . ASP A 1 206 ? -11.412 1.580 29.222 1.00 96.62 206 ASP A C 1
ATOM 1653 O O . ASP A 1 206 ? -10.542 1.212 28.419 1.00 96.62 206 ASP A O 1
ATOM 1657 N N . VAL A 1 207 ? -12.582 2.075 28.797 1.00 96.38 207 VAL A N 1
ATOM 1658 C CA . VAL A 1 207 ? -12.900 2.256 27.373 1.00 96.38 207 VAL A CA 1
ATOM 1659 C C . VAL A 1 207 ? -11.980 3.302 26.743 1.00 96.38 207 VAL A C 1
ATOM 1661 O O . VAL A 1 207 ? -11.430 3.064 25.662 1.00 96.38 207 VAL A O 1
ATOM 1664 N N . PHE A 1 208 ? -11.769 4.445 27.398 1.00 96.69 208 PHE A N 1
ATOM 1665 C CA . PHE A 1 208 ? -10.874 5.490 26.896 1.00 96.69 208 PHE A CA 1
ATOM 1666 C C . PHE A 1 208 ? -9.418 5.028 26.817 1.00 96.69 208 PHE A C 1
ATOM 1668 O O . PHE A 1 208 ? -8.728 5.370 25.852 1.00 96.69 208 PHE A O 1
ATOM 1675 N N . GLU A 1 209 ? -8.955 4.194 27.745 1.00 97.88 209 GLU A N 1
ATOM 1676 C CA . GLU A 1 209 ? -7.637 3.565 27.663 1.00 97.88 209 GLU A CA 1
ATOM 1677 C C . GLU A 1 209 ? -7.527 2.627 26.456 1.00 97.88 209 GLU A C 1
ATOM 1679 O O . GLU A 1 209 ? -6.535 2.674 25.718 1.00 97.88 209 GLU A O 1
ATOM 1684 N N . ALA A 1 210 ? -8.552 1.804 26.205 1.00 97.88 210 ALA A N 1
ATOM 1685 C CA . ALA A 1 210 ? -8.598 0.924 25.038 1.00 97.88 210 ALA A CA 1
ATOM 1686 C C . ALA A 1 210 ? -8.557 1.721 23.722 1.00 97.88 210 ALA A C 1
ATOM 1688 O O . ALA A 1 210 ? -7.779 1.399 22.815 1.00 97.88 210 ALA A O 1
ATOM 1689 N N . LEU A 1 211 ? -9.347 2.796 23.631 1.00 97.81 211 LEU A N 1
ATOM 1690 C CA . LEU A 1 211 ? -9.359 3.708 22.486 1.00 97.81 211 LEU A CA 1
ATOM 1691 C C . LEU A 1 211 ? -8.006 4.396 22.286 1.00 97.81 211 LEU A C 1
ATOM 1693 O O . LEU A 1 211 ? -7.490 4.424 21.166 1.00 97.81 211 LEU A O 1
ATOM 1697 N N . SER A 1 212 ? -7.420 4.926 23.360 1.00 97.94 212 SER A N 1
ATOM 1698 C CA . SER A 1 212 ? -6.124 5.608 23.333 1.00 97.94 212 SER A CA 1
ATOM 1699 C C . SER A 1 212 ? -5.025 4.678 22.820 1.00 97.94 212 SER A C 1
ATOM 1701 O O . SER A 1 212 ? -4.313 5.019 21.871 1.00 97.94 212 SER A O 1
ATOM 1703 N N . ALA A 1 213 ? -4.963 3.448 23.342 1.00 97.94 213 ALA A N 1
ATOM 1704 C CA . ALA A 1 213 ? -4.023 2.432 22.877 1.00 97.94 213 ALA A CA 1
ATOM 1705 C C . ALA A 1 213 ? -4.224 2.095 21.386 1.00 97.94 213 ALA A C 1
ATOM 1707 O O . ALA A 1 213 ? -3.250 2.008 20.629 1.00 97.94 213 ALA A O 1
ATOM 1708 N N . LYS A 1 214 ? -5.478 1.968 20.925 1.00 97.75 214 LYS A N 1
ATOM 1709 C CA . LYS A 1 214 ? -5.796 1.719 19.508 1.00 97.75 214 LYS A CA 1
ATOM 1710 C C . LYS A 1 214 ? -5.330 2.864 18.603 1.00 97.75 214 LYS A C 1
ATOM 1712 O O . LYS A 1 214 ? -4.765 2.606 17.533 1.00 97.75 214 LYS A O 1
ATOM 1717 N N . ILE A 1 215 ? -5.559 4.110 19.017 1.00 97.88 215 ILE A N 1
ATOM 1718 C CA . ILE A 1 215 ? -5.148 5.320 18.290 1.00 97.88 215 ILE A CA 1
ATOM 1719 C C . ILE A 1 215 ? -3.620 5.418 18.235 1.00 97.88 215 ILE A C 1
ATOM 1721 O O . ILE A 1 215 ? -3.057 5.650 17.161 1.00 97.88 215 ILE A O 1
ATOM 1725 N N . GLN A 1 216 ? -2.940 5.184 19.359 1.00 97.69 216 GLN A N 1
ATOM 1726 C CA . GLN A 1 216 ? -1.481 5.204 19.434 1.00 97.69 216 GLN A CA 1
ATOM 1727 C C . GLN A 1 216 ? -0.859 4.151 18.515 1.00 97.69 216 GLN A C 1
ATOM 1729 O O . GLN A 1 216 ? 0.040 4.470 17.737 1.00 97.69 216 GLN A O 1
ATOM 1734 N N . HIS A 1 217 ? -1.385 2.926 18.529 1.00 97.88 217 HIS A N 1
ATOM 1735 C CA . HIS A 1 217 ? -0.942 1.874 17.621 1.00 97.88 217 HIS A CA 1
ATOM 1736 C C . HIS A 1 217 ? -1.156 2.252 16.147 1.00 97.88 217 HIS A C 1
ATOM 1738 O O . HIS A 1 217 ? -0.257 2.106 15.322 1.00 97.88 217 HIS A O 1
ATOM 1744 N N . SER A 1 218 ? -2.335 2.778 15.800 1.00 96.75 218 SER A N 1
ATOM 1745 C CA . SER A 1 218 ? -2.645 3.229 14.435 1.00 96.75 218 SER A CA 1
ATOM 1746 C C . SER A 1 218 ? -1.651 4.286 13.933 1.00 96.75 218 SER A C 1
ATOM 1748 O O . SER A 1 218 ? -1.191 4.219 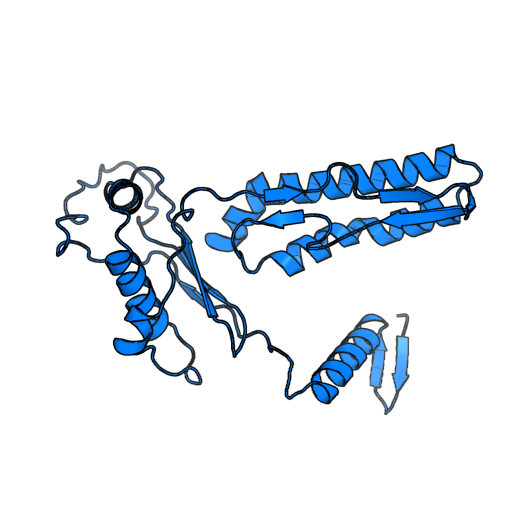12.788 1.00 96.75 218 SER A O 1
ATOM 1750 N N . ARG A 1 219 ? -1.269 5.228 14.805 1.00 96.50 219 ARG A N 1
ATOM 1751 C CA . ARG A 1 219 ? -0.232 6.229 14.531 1.00 96.50 219 ARG A CA 1
ATOM 1752 C C . ARG A 1 219 ? 1.145 5.588 14.356 1.00 96.50 219 ARG A C 1
ATOM 1754 O O . ARG A 1 219 ? 1.835 5.910 13.392 1.00 96.50 219 ARG A O 1
ATOM 1761 N N . GLN A 1 220 ? 1.521 4.669 15.242 1.00 96.88 220 GLN A N 1
ATOM 1762 C CA . GLN A 1 220 ? 2.805 3.973 15.175 1.00 96.88 220 GLN A CA 1
ATOM 1763 C C . GLN A 1 220 ? 2.968 3.220 13.851 1.00 96.88 220 GLN A C 1
ATOM 1765 O O . GLN A 1 220 ? 4.015 3.322 13.223 1.00 96.88 220 GLN A O 1
ATOM 1770 N N . VAL A 1 221 ? 1.923 2.540 13.368 1.00 96.19 221 VAL A N 1
ATOM 1771 C CA . VAL A 1 221 ? 1.942 1.857 12.062 1.00 96.19 221 VAL A CA 1
ATOM 1772 C C . VAL A 1 221 ? 2.286 2.827 10.925 1.00 96.19 221 VAL A C 1
ATOM 1774 O O . VAL A 1 221 ? 3.117 2.507 10.072 1.00 96.19 221 VAL A O 1
ATOM 1777 N N . ALA A 1 222 ? 1.693 4.024 10.921 1.00 95.12 222 ALA A N 1
ATOM 1778 C CA . ALA A 1 222 ? 1.995 5.044 9.920 1.00 95.12 222 ALA A CA 1
ATOM 1779 C C . ALA A 1 222 ? 3.432 5.584 10.056 1.00 95.12 222 ALA A C 1
ATOM 1781 O O . ALA A 1 222 ? 4.135 5.736 9.056 1.00 95.12 222 ALA A O 1
ATOM 1782 N N . GLU A 1 223 ? 3.896 5.836 11.282 1.00 95.12 223 GLU A N 1
ATOM 1783 C CA . GLU A 1 223 ? 5.257 6.315 11.549 1.00 95.12 223 GLU A CA 1
ATOM 1784 C C . GLU A 1 223 ? 6.322 5.287 11.145 1.00 95.12 223 GLU A C 1
ATOM 1786 O O . GLU A 1 223 ? 7.289 5.650 10.472 1.00 95.12 223 GLU A O 1
ATOM 1791 N N . THR A 1 224 ? 6.117 4.009 11.467 1.00 95.38 224 THR A N 1
ATOM 1792 C CA . THR A 1 224 ? 6.998 2.911 11.050 1.00 95.38 224 THR A CA 1
ATOM 1793 C C . THR A 1 224 ? 7.037 2.785 9.530 1.00 95.38 224 THR A C 1
ATOM 1795 O O . THR A 1 224 ? 8.118 2.706 8.944 1.00 95.38 224 THR A O 1
ATOM 1798 N N . PHE A 1 225 ? 5.883 2.835 8.856 1.00 93.38 225 PHE A N 1
ATOM 1799 C CA . PHE A 1 225 ? 5.856 2.761 7.395 1.00 93.38 225 PHE A CA 1
ATOM 1800 C C . PHE A 1 225 ? 6.597 3.934 6.740 1.00 93.38 225 PHE A C 1
ATOM 1802 O O . PHE A 1 225 ? 7.335 3.739 5.773 1.00 93.38 225 PHE A O 1
ATOM 1809 N N . ARG A 1 226 ? 6.448 5.142 7.297 1.00 90.94 226 ARG A N 1
ATOM 1810 C CA . ARG A 1 226 ? 7.161 6.341 6.839 1.00 90.94 226 ARG A CA 1
ATOM 1811 C C . ARG A 1 226 ? 8.677 6.217 7.009 1.00 90.94 226 ARG A C 1
ATOM 1813 O O . ARG A 1 226 ? 9.410 6.711 6.161 1.00 90.94 226 ARG A O 1
ATOM 1820 N N . GLN A 1 227 ? 9.142 5.623 8.107 1.00 91.44 227 GLN A N 1
ATOM 1821 C CA . GLN A 1 227 ? 10.571 5.515 8.415 1.00 91.44 227 GLN A CA 1
ATOM 1822 C C . GLN A 1 227 ? 11.270 4.437 7.586 1.00 91.44 227 GLN A C 1
ATOM 1824 O O . GLN A 1 227 ? 12.353 4.685 7.065 1.00 91.44 227 GLN A O 1
ATOM 1829 N N . THR A 1 228 ? 10.669 3.252 7.476 1.00 89.88 228 THR A N 1
ATOM 1830 C CA . THR A 1 228 ? 11.340 2.083 6.887 1.00 89.88 228 THR A CA 1
ATOM 1831 C C . THR A 1 228 ? 10.480 1.335 5.878 1.00 89.88 228 THR A C 1
ATOM 1833 O O . THR A 1 228 ? 11.016 0.805 4.910 1.00 89.88 228 THR A O 1
ATOM 1836 N N . GLY A 1 229 ? 9.154 1.325 6.042 1.00 87.69 229 GLY A N 1
ATOM 1837 C CA . GLY A 1 229 ? 8.261 0.486 5.234 1.00 87.69 229 GLY A CA 1
ATOM 1838 C C . GLY A 1 229 ? 8.318 0.768 3.732 1.00 87.69 229 GLY A C 1
ATOM 1839 O O . GLY A 1 229 ? 8.354 -0.166 2.933 1.00 87.69 229 GLY A O 1
ATOM 1840 N N . LEU A 1 230 ? 8.383 2.041 3.334 1.00 84.88 230 LEU A N 1
ATOM 1841 C CA . LEU A 1 230 ? 8.506 2.398 1.919 1.00 84.88 230 LEU A CA 1
ATOM 1842 C C . LEU A 1 230 ? 9.854 1.963 1.327 1.00 84.88 230 LEU A C 1
ATOM 1844 O O . LEU A 1 230 ? 9.898 1.452 0.210 1.00 84.88 230 LEU A O 1
ATOM 1848 N N . ALA A 1 231 ? 10.941 2.169 2.074 1.00 85.12 231 ALA A N 1
ATOM 1849 C CA . ALA A 1 231 ? 12.277 1.796 1.631 1.00 85.12 231 ALA A CA 1
ATOM 1850 C C . ALA A 1 231 ? 12.389 0.274 1.477 1.00 85.12 231 ALA A C 1
ATOM 1852 O O . ALA A 1 231 ? 12.751 -0.194 0.401 1.00 85.12 231 ALA A O 1
ATOM 1853 N N . ALA A 1 232 ? 11.966 -0.485 2.490 1.00 86.75 232 ALA A N 1
ATOM 1854 C CA . ALA A 1 232 ? 11.930 -1.944 2.442 1.00 86.75 232 ALA A CA 1
ATOM 1855 C C . ALA A 1 232 ? 11.061 -2.456 1.282 1.00 86.75 232 ALA A C 1
ATOM 1857 O O . ALA A 1 232 ? 11.453 -3.349 0.542 1.00 86.75 232 ALA A O 1
ATOM 1858 N N . SER A 1 233 ? 9.897 -1.844 1.029 1.00 83.75 233 SER A N 1
ATOM 1859 C CA . SER A 1 233 ? 9.059 -2.278 -0.095 1.00 83.75 233 SER A CA 1
ATOM 1860 C C . SER A 1 233 ? 9.679 -2.030 -1.476 1.00 83.75 233 SER A C 1
ATOM 1862 O O . SER A 1 233 ? 9.233 -2.668 -2.432 1.00 83.75 233 SER A O 1
ATOM 1864 N N . MET A 1 234 ? 10.588 -1.068 -1.624 1.00 83.50 234 MET A N 1
ATOM 1865 C CA . MET A 1 234 ? 11.122 -0.682 -2.935 1.00 83.50 234 MET A CA 1
ATOM 1866 C C . MET A 1 234 ? 12.542 -1.196 -3.182 1.00 83.50 234 MET A C 1
ATOM 1868 O O . MET A 1 234 ? 12.907 -1.414 -4.339 1.00 83.50 234 MET A O 1
ATOM 1872 N N . PHE A 1 235 ? 13.344 -1.351 -2.130 1.00 82.81 235 PHE A N 1
ATOM 1873 C CA . PHE A 1 235 ? 14.780 -1.610 -2.237 1.00 82.81 235 PHE A CA 1
ATOM 1874 C C . PHE A 1 235 ? 15.217 -2.991 -1.744 1.00 82.81 235 PHE A C 1
ATOM 1876 O O . PHE A 1 235 ? 16.296 -3.422 -2.150 1.00 82.81 235 PHE A O 1
ATOM 1883 N N . GLU A 1 236 ? 14.414 -3.655 -0.911 1.00 78.62 236 GLU A N 1
ATOM 1884 C CA . GLU A 1 236 ? 14.631 -5.038 -0.449 1.00 78.62 236 GLU A CA 1
ATOM 1885 C C . GLU A 1 236 ? 13.841 -6.031 -1.311 1.00 78.62 236 GLU A C 1
ATOM 1887 O O . GLU A 1 236 ? 14.264 -7.201 -1.407 1.00 78.62 236 GLU A O 1
#